Protein AF-A0A971MVM4-F1 (afdb_monomer)

Foldseek 3Di:
DDDDDDDDDPVVPPPPPPPPDDDPDPPVVPPDPDDPPDDPDDPDDDDDDDPPVVVVVVVVVCPPVPPPDPPPPPLPDFPWDKDFADDDDDPVQQLQLCVVAVDGRIWTQFPNATASHDDPSEGEHEDEDPPVQADPVPLAGDPPPPCLVVLLVNLVVVQVRSVLGAYEYEYQDPSRLSRSVVSCVVVVRDRYHYHYDHRD

Secondary structure (DSSP, 8-state):
-PPPP--S-SSSTTSSTTSS-----TTSTTS--------S-----------TTHHHHHHHT-TTTSS-------------EEEE------HHHHHHHHHHHS-SSEEEEETTEEESEEETTEEEEEE---GGGB-TTTSSB-TT-THHHHHHHHHHHHHHHTTT--EEEEES-HHHHHHHHHHHHHTT--SEEEEE----

Nearest PDB structures (foldseek):
  6p3n-assembly1_A-2  TM=7.345E-01  e=9.985E-01  Glaucium flavum
  6p3o-assembly1_A-2  TM=7.088E-01  e=1.219E+00  Glaucium flavum
  5kn4-assembly1_B  TM=4.617E-01  e=2.643E-01  Thalictrum flavum subsp. glaucum
  5f8e-assembly2_C  TM=6.266E-01  e=1.140E+00  Mycobacterium tuberculosis H37Rv
  5doo-assembly1_B  TM=6.948E-01  e=3.773E+00  Rickettsia typhi str. Wilmington

Sequence (200 aa):
MVACDIGPDLAFLVKEFSTVFLSKNPSDAKVRAYGFTISKVGLKLAGLLATSYGMRAIMKTGILQKAGVWLKGTHKNLSGRWIDVNESMSDASRAYQKQITGKEGQAFLQNGVKFDGMNNGTLIEAKGSYNNFINKNTGEFYDWFSGKDSLIDQARRQIVASNGAPINWYFSDQASMNAIKSLLQSQGIKGINFIYELLK

Radius of gyration: 25.36 Å; Cα contacts (8 Å, |Δi|>4): 221; chains: 1; bounding box: 62×69×45 Å

Mean predicted aligned error: 16.09 Å

Structure (mmCIF, N/CA/C/O backbone):
data_AF-A0A971MVM4-F1
#
_entry.id   AF-A0A971MVM4-F1
#
loop_
_atom_site.group_PDB
_atom_site.id
_atom_site.type_symbol
_atom_site.label_atom_id
_atom_site.label_alt_id
_atom_site.label_comp_id
_atom_site.label_asym_id
_atom_site.label_entity_id
_atom_site.label_seq_id
_atom_site.pdbx_PDB_ins_code
_atom_site.Cartn_x
_atom_site.Cartn_y
_atom_site.Cartn_z
_atom_site.occupancy
_atom_site.B_iso_or_equiv
_atom_site.auth_seq_id
_atom_site.auth_comp_id
_atom_site.auth_asym_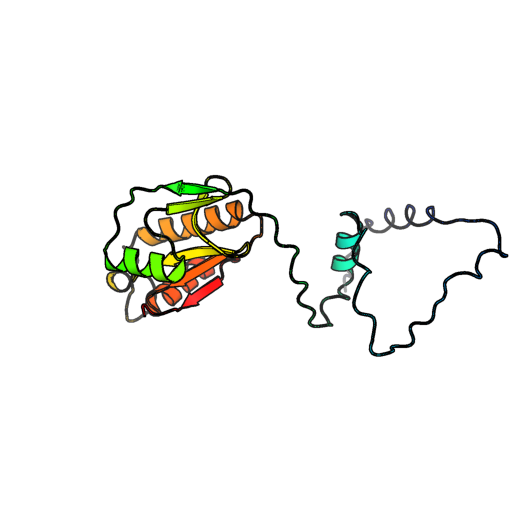id
_atom_site.auth_atom_id
_atom_site.pdbx_PDB_model_num
ATOM 1 N N . MET A 1 1 ? -2.635 -52.939 14.976 1.00 35.28 1 MET A N 1
ATOM 2 C CA . MET A 1 1 ? -1.841 -51.749 14.604 1.00 35.28 1 MET A CA 1
ATOM 3 C C . MET A 1 1 ? -1.748 -51.734 13.091 1.00 35.28 1 MET A C 1
ATOM 5 O O . MET A 1 1 ? -1.180 -52.653 12.523 1.00 35.28 1 MET A O 1
ATOM 9 N N . VAL A 1 2 ? -2.432 -50.782 12.461 1.00 29.50 2 VAL A N 1
ATOM 10 C CA . VAL A 1 2 ? -2.546 -50.646 11.004 1.00 29.50 2 VAL A CA 1
ATOM 11 C C . VAL A 1 2 ? -1.424 -49.721 10.543 1.00 29.50 2 VAL A C 1
ATOM 13 O O . VAL A 1 2 ? -1.368 -48.574 10.981 1.00 29.50 2 VAL A O 1
ATOM 16 N N . ALA A 1 3 ? -0.516 -50.230 9.712 1.00 30.39 3 ALA A N 1
ATOM 17 C CA . ALA A 1 3 ? 0.435 -49.416 8.963 1.00 30.39 3 ALA A CA 1
ATOM 18 C C . ALA A 1 3 ? -0.267 -48.937 7.684 1.00 30.39 3 ALA A C 1
ATOM 20 O O . ALA A 1 3 ? -0.815 -49.750 6.944 1.00 30.39 3 ALA A O 1
ATOM 21 N N . CYS A 1 4 ? -0.312 -47.622 7.473 1.00 27.92 4 CYS A N 1
ATOM 22 C CA . CYS A 1 4 ? -0.911 -47.017 6.290 1.00 27.92 4 CYS A CA 1
ATOM 23 C C . CYS A 1 4 ? 0.077 -47.086 5.118 1.00 27.92 4 CYS A C 1
ATOM 25 O O . CYS A 1 4 ? 1.207 -46.605 5.218 1.00 27.92 4 CYS A O 1
ATOM 27 N N . ASP A 1 5 ? -0.394 -47.705 4.043 1.00 30.64 5 ASP A N 1
ATOM 28 C CA . ASP A 1 5 ? 0.184 -47.803 2.708 1.00 30.64 5 ASP A CA 1
ATOM 29 C C . ASP A 1 5 ? 0.494 -46.416 2.113 1.00 30.64 5 ASP A C 1
ATOM 31 O O . ASP A 1 5 ? -0.361 -45.528 2.108 1.00 30.64 5 ASP A O 1
ATOM 35 N N . ILE A 1 6 ? 1.692 -46.236 1.551 1.00 36.34 6 ILE A N 1
ATOM 36 C CA . ILE A 1 6 ? 2.009 -45.109 0.664 1.00 36.34 6 ILE A CA 1
ATOM 37 C C . ILE A 1 6 ? 2.325 -45.715 -0.705 1.00 36.34 6 ILE A C 1
ATOM 39 O O . ILE A 1 6 ? 3.310 -46.434 -0.859 1.00 36.34 6 ILE A O 1
ATOM 43 N N . GLY A 1 7 ? 1.434 -45.465 -1.668 1.00 30.59 7 GLY A N 1
ATOM 44 C CA . GLY A 1 7 ? 1.399 -46.101 -2.987 1.00 30.59 7 GLY A CA 1
ATOM 45 C C . GLY A 1 7 ? 2.561 -45.773 -3.948 1.00 30.59 7 GLY A C 1
ATOM 46 O O . GLY A 1 7 ? 3.459 -44.986 -3.636 1.00 30.59 7 GLY A O 1
ATOM 47 N N . PRO A 1 8 ? 2.554 -46.389 -5.146 1.00 42.53 8 PRO A N 1
ATOM 48 C CA . PRO A 1 8 ? 3.700 -46.466 -6.043 1.00 42.53 8 PRO A CA 1
ATOM 49 C C . PRO A 1 8 ? 3.768 -45.259 -6.993 1.00 42.53 8 PRO A C 1
ATOM 51 O O . PRO A 1 8 ? 3.167 -45.278 -8.059 1.00 42.53 8 PRO A O 1
ATOM 54 N N . ASP A 1 9 ? 4.537 -44.224 -6.644 1.00 42.06 9 ASP A N 1
ATOM 55 C CA . ASP A 1 9 ? 4.848 -43.115 -7.578 1.00 42.06 9 ASP A CA 1
ATOM 56 C C . ASP A 1 9 ? 6.311 -42.620 -7.491 1.00 42.06 9 ASP A C 1
ATOM 58 O O . ASP A 1 9 ? 6.655 -41.482 -7.797 1.00 42.06 9 ASP A O 1
ATOM 62 N N . LEU A 1 10 ? 7.225 -43.491 -7.049 1.00 36.47 10 LEU A N 1
ATOM 63 C CA . LEU A 1 10 ? 8.668 -43.194 -6.976 1.00 36.47 10 LEU A CA 1
ATOM 64 C C . LEU A 1 10 ? 9.529 -44.079 -7.888 1.00 36.47 10 LEU A C 1
ATOM 66 O O . LEU A 1 10 ? 10.720 -43.818 -8.051 1.00 36.47 10 LEU A O 1
ATOM 70 N N . ALA A 1 11 ? 8.940 -45.084 -8.541 1.00 36.34 11 ALA A N 1
ATOM 71 C CA . ALA A 1 11 ? 9.674 -46.017 -9.397 1.00 36.34 11 ALA A CA 1
ATOM 72 C C . ALA A 1 11 ? 9.890 -45.516 -10.841 1.00 36.34 11 ALA A C 1
ATOM 74 O O . ALA A 1 11 ? 10.738 -46.057 -11.548 1.00 36.34 11 ALA A O 1
ATOM 75 N N . PHE A 1 12 ? 9.185 -44.468 -11.287 1.00 35.00 12 PHE A N 1
ATOM 76 C CA . PHE A 1 12 ? 9.331 -43.949 -12.656 1.00 35.00 12 PHE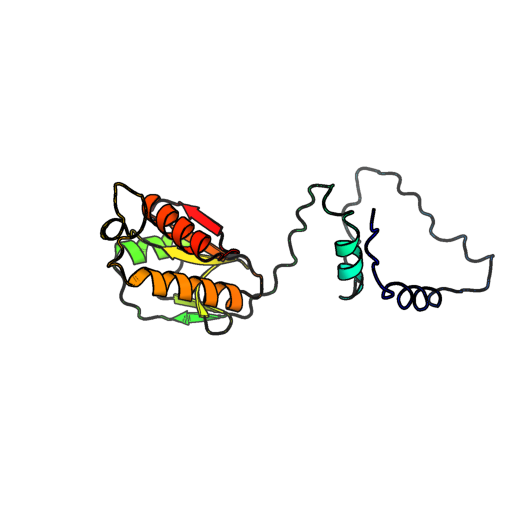 A CA 1
ATOM 77 C C . PHE A 1 12 ? 10.511 -42.968 -12.817 1.00 35.00 12 PHE A C 1
ATOM 79 O O . PHE A 1 12 ? 11.077 -42.843 -13.897 1.00 35.00 12 PHE A O 1
ATOM 86 N N . LEU A 1 13 ? 10.962 -42.323 -11.735 1.00 35.59 13 LEU A N 1
ATOM 87 C CA . LEU A 1 13 ? 11.970 -41.251 -11.790 1.00 35.59 13 LEU A CA 1
ATOM 88 C C . LEU A 1 13 ? 13.435 -41.712 -11.719 1.00 35.59 13 LEU A C 1
ATOM 90 O O . LEU A 1 13 ? 14.338 -40.892 -11.868 1.00 35.59 13 LEU A O 1
ATOM 94 N N . VAL A 1 14 ? 13.698 -43.005 -11.522 1.00 32.78 14 VAL A N 1
ATOM 95 C CA . VAL A 1 14 ? 15.074 -43.527 -11.402 1.00 32.78 14 VAL A CA 1
ATOM 96 C C . VAL A 1 14 ? 15.627 -44.035 -12.742 1.00 32.78 14 VAL A C 1
ATOM 98 O O . VAL A 1 14 ? 16.837 -44.174 -12.888 1.00 32.78 14 VAL A O 1
ATOM 101 N N . LYS A 1 15 ? 14.786 -44.250 -13.764 1.00 34.06 15 LYS A N 1
ATOM 102 C CA . LYS A 1 15 ? 15.225 -44.881 -15.022 1.00 34.06 15 LYS A CA 1
ATOM 103 C C . LYS A 1 15 ? 15.726 -43.916 -16.109 1.00 34.06 15 LYS A C 1
ATOM 105 O O . LYS A 1 15 ? 16.377 -44.377 -17.039 1.00 34.06 15 LYS A O 1
ATOM 110 N N . GLU A 1 16 ? 15.498 -42.604 -15.993 1.00 35.22 16 GLU A N 1
ATOM 111 C CA . GLU A 1 16 ? 15.964 -41.626 -17.002 1.00 35.22 16 GLU A CA 1
ATOM 112 C C . GLU A 1 16 ? 17.291 -40.922 -16.672 1.00 35.22 16 GLU A C 1
ATOM 114 O O . GLU A 1 16 ? 17.911 -40.344 -17.562 1.00 35.22 16 GLU A O 1
ATOM 119 N N . PHE A 1 17 ? 17.798 -41.002 -15.439 1.00 30.28 17 PHE A N 1
ATOM 120 C CA . PHE A 1 17 ? 19.036 -40.296 -15.067 1.00 30.28 17 PHE A CA 1
ATOM 121 C C . PHE A 1 17 ? 20.331 -41.080 -15.326 1.00 30.28 17 PHE A C 1
ATOM 123 O O . PHE A 1 17 ? 21.418 -40.558 -15.088 1.00 30.28 17 PHE A O 1
ATOM 130 N N . SER A 1 18 ? 20.251 -42.305 -15.851 1.00 30.66 18 SER A N 1
ATOM 131 C CA . SER A 1 18 ? 21.433 -43.143 -16.111 1.00 30.66 18 SER A CA 1
ATOM 132 C C . SER A 1 18 ? 22.001 -43.028 -17.532 1.00 30.66 18 SER A C 1
ATOM 134 O O . SER A 1 18 ? 22.996 -43.684 -17.828 1.00 30.66 18 SER A O 1
ATOM 136 N N . THR A 1 19 ? 21.426 -42.203 -18.413 1.00 31.67 19 THR A N 1
ATOM 137 C CA . THR A 1 19 ? 21.797 -42.199 -19.847 1.00 31.67 19 THR A CA 1
ATOM 138 C C . THR A 1 19 ? 22.547 -40.947 -20.305 1.00 31.67 19 THR A C 1
ATOM 140 O O . THR A 1 19 ? 22.744 -40.749 -21.501 1.00 31.67 19 THR A O 1
ATOM 143 N N . VAL A 1 20 ? 23.021 -40.099 -19.392 1.00 35.06 20 VAL A N 1
ATOM 144 C CA . VAL A 1 20 ? 23.848 -38.941 -19.761 1.00 35.06 20 VAL A CA 1
ATOM 145 C C . VAL A 1 20 ? 25.199 -39.068 -19.060 1.00 35.06 20 VAL A C 1
ATOM 147 O O . VAL A 1 20 ? 25.281 -38.942 -17.845 1.00 35.06 20 VAL A O 1
ATOM 150 N N . PHE A 1 21 ? 26.236 -39.324 -19.865 1.00 33.12 21 PHE A N 1
ATOM 151 C CA . PHE A 1 21 ? 27.644 -39.608 -19.530 1.00 33.12 21 PHE A CA 1
ATOM 152 C C . PHE A 1 21 ? 28.039 -41.077 -19.308 1.00 33.12 21 PHE A C 1
ATOM 154 O O . PHE A 1 21 ? 28.600 -41.450 -18.284 1.00 33.12 21 PHE A O 1
ATOM 161 N N . LEU A 1 22 ? 27.898 -41.889 -20.360 1.00 32.47 22 LEU A N 1
ATOM 162 C CA . LEU A 1 22 ? 28.834 -42.988 -20.615 1.00 32.47 22 LEU A CA 1
ATOM 163 C C . LEU A 1 22 ? 29.799 -42.573 -21.735 1.00 32.47 22 LEU A C 1
ATOM 165 O O . LEU A 1 22 ? 29.523 -42.782 -22.912 1.00 32.47 22 LEU A O 1
ATOM 169 N N . SER A 1 23 ? 30.941 -41.990 -21.363 1.00 34.12 23 SER A N 1
ATOM 170 C CA . SER A 1 23 ? 32.133 -42.005 -22.218 1.00 34.12 23 SER A CA 1
ATOM 171 C C . SER A 1 23 ? 32.895 -43.301 -21.933 1.00 34.12 23 SER A C 1
ATOM 173 O O . SER A 1 23 ? 33.363 -43.523 -20.816 1.00 34.12 23 SER A O 1
ATOM 175 N N . LYS A 1 24 ? 32.971 -44.190 -22.927 1.00 43.19 24 LYS A N 1
ATOM 176 C CA . LYS A 1 24 ? 33.735 -45.443 -22.878 1.00 43.19 24 LYS A CA 1
ATOM 177 C C . LYS A 1 24 ? 35.189 -45.161 -23.267 1.00 43.19 24 LYS A C 1
ATOM 179 O O . LYS A 1 24 ? 35.516 -45.335 -24.430 1.00 43.19 24 LYS A O 1
ATOM 184 N N . ASN A 1 25 ? 36.037 -44.718 -22.335 1.00 33.22 25 ASN A N 1
ATOM 185 C CA . ASN A 1 25 ? 37.497 -44.908 -22.406 1.00 33.22 25 ASN A CA 1
ATOM 186 C C . ASN A 1 25 ? 38.178 -44.531 -21.068 1.00 33.22 25 ASN A C 1
ATOM 188 O O . ASN A 1 25 ? 38.114 -43.374 -20.653 1.00 33.22 25 ASN A O 1
ATOM 192 N N . PRO A 1 26 ? 38.845 -45.476 -20.373 1.00 40.12 26 PRO A N 1
ATOM 193 C CA . PRO A 1 26 ? 39.423 -45.252 -19.041 1.00 40.12 26 PRO A CA 1
ATOM 194 C C . PRO A 1 26 ? 40.771 -44.497 -19.010 1.00 40.12 26 PRO A C 1
ATOM 196 O O . PRO A 1 26 ? 41.353 -44.358 -17.936 1.00 40.12 26 PRO A O 1
ATOM 199 N N . SER A 1 27 ? 41.270 -43.970 -20.134 1.00 36.25 27 SER A N 1
ATOM 200 C CA . SER A 1 27 ? 42.501 -43.156 -20.186 1.00 36.25 27 SER A CA 1
ATOM 201 C C . SER A 1 27 ? 42.272 -41.636 -20.178 1.00 36.25 27 SER A C 1
ATOM 203 O O . SER A 1 27 ? 43.222 -40.897 -19.930 1.00 36.25 27 SER A O 1
ATOM 205 N N . ASP A 1 28 ? 41.030 -41.163 -20.342 1.00 36.00 28 ASP A N 1
ATOM 206 C CA . ASP A 1 28 ? 40.707 -39.722 -20.398 1.00 36.00 28 ASP A CA 1
ATOM 207 C C . ASP A 1 28 ? 40.169 -39.158 -19.067 1.00 36.00 28 ASP A C 1
ATOM 209 O O . ASP A 1 28 ? 39.980 -37.953 -18.910 1.00 36.00 28 ASP A O 1
ATOM 213 N N . ALA A 1 29 ? 39.993 -40.007 -18.049 1.00 35.88 29 ALA A N 1
ATOM 214 C CA . ALA A 1 29 ? 39.511 -39.622 -16.716 1.00 35.88 29 ALA A CA 1
ATOM 215 C C . ALA A 1 29 ? 40.561 -38.893 -15.844 1.00 35.88 29 ALA A C 1
ATOM 217 O O . ALA A 1 29 ? 40.358 -38.716 -14.643 1.00 35.88 29 ALA A O 1
ATOM 218 N N . LYS A 1 30 ? 41.695 -38.466 -16.421 1.00 31.31 30 LYS A N 1
ATOM 219 C CA . LYS A 1 30 ? 42.798 -37.803 -15.699 1.00 31.31 30 LYS A CA 1
ATOM 220 C C . LYS A 1 30 ? 42.846 -36.281 -15.824 1.00 31.31 30 LYS A C 1
ATOM 222 O O . LYS A 1 30 ? 43.794 -35.667 -15.344 1.00 31.31 30 LYS A O 1
ATOM 227 N N . VAL A 1 31 ? 41.818 -35.641 -16.374 1.00 35.94 31 VAL A N 1
ATOM 228 C CA . VAL A 1 31 ? 41.744 -34.175 -16.411 1.00 35.94 31 VAL A CA 1
ATOM 229 C C . VAL A 1 31 ? 40.500 -33.702 -15.659 1.00 35.94 31 VAL A C 1
ATOM 231 O O . VAL A 1 31 ? 39.382 -33.9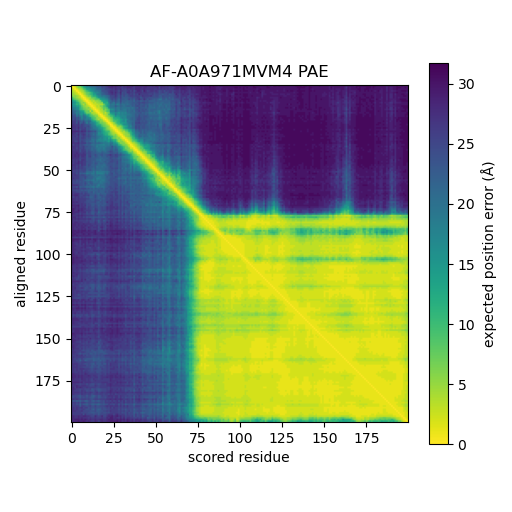23 -16.105 1.00 35.94 31 VAL A O 1
ATOM 234 N N . ARG A 1 32 ? 40.738 -32.991 -14.543 1.00 30.44 32 ARG A N 1
ATOM 235 C CA . ARG A 1 32 ? 39.790 -32.205 -13.712 1.00 30.44 32 ARG A CA 1
ATOM 236 C C . ARG A 1 32 ? 39.143 -32.874 -12.497 1.00 30.44 32 ARG A C 1
ATOM 238 O O . ARG A 1 32 ? 37.985 -32.620 -12.186 1.00 30.44 32 ARG A O 1
ATOM 245 N N . ALA A 1 33 ? 39.963 -33.532 -11.688 1.00 32.81 33 ALA A N 1
ATOM 246 C CA . ALA A 1 33 ? 39.826 -33.429 -10.235 1.00 32.81 33 ALA A CA 1
ATOM 247 C C . ALA A 1 33 ? 40.861 -32.414 -9.700 1.00 32.81 33 ALA A C 1
ATOM 249 O O . ALA A 1 33 ? 41.886 -32.794 -9.150 1.00 32.81 33 ALA A O 1
ATOM 250 N N . TYR A 1 34 ? 40.626 -31.112 -9.903 1.00 27.66 34 TYR A N 1
ATOM 251 C CA . TYR A 1 34 ? 41.204 -30.086 -9.021 1.00 27.66 34 TYR A CA 1
ATOM 252 C C . TYR A 1 34 ? 40.188 -29.957 -7.872 1.00 27.66 34 TYR A C 1
ATOM 254 O O . TYR A 1 34 ? 39.051 -29.571 -8.107 1.00 27.66 34 TYR A O 1
ATOM 262 N N . GLY A 1 35 ? 40.454 -30.406 -6.647 1.00 26.27 35 GLY A N 1
ATOM 263 C CA . GLY A 1 35 ? 41.604 -29.979 -5.858 1.00 26.27 35 GLY A CA 1
ATOM 264 C C . GLY A 1 35 ? 41.379 -28.536 -5.406 1.00 26.27 35 GLY A C 1
ATOM 265 O O . GLY A 1 35 ? 42.139 -27.653 -5.787 1.00 26.27 35 GLY A O 1
ATOM 266 N N . PHE A 1 36 ? 40.284 -28.265 -4.686 1.00 28.61 36 PHE A N 1
ATOM 267 C CA . PHE A 1 36 ? 39.992 -26.930 -4.162 1.00 28.61 36 PHE A CA 1
ATOM 268 C C . PHE A 1 36 ? 40.802 -26.705 -2.879 1.00 28.61 36 PHE A C 1
ATOM 270 O O . PHE A 1 36 ? 40.307 -26.851 -1.764 1.00 28.61 36 PHE A O 1
ATOM 277 N N . THR A 1 37 ? 42.079 -26.370 -3.045 1.00 28.22 37 THR A N 1
ATOM 278 C CA . THR A 1 37 ? 42.848 -25.692 -2.001 1.00 28.22 37 THR A CA 1
ATOM 279 C C . THR A 1 37 ? 42.301 -24.271 -1.906 1.00 28.22 37 THR A C 1
ATOM 281 O O . THR A 1 37 ? 42.389 -23.509 -2.867 1.00 28.22 37 THR A O 1
ATOM 284 N N . ILE A 1 38 ? 41.700 -23.912 -0.770 1.00 32.88 38 ILE A N 1
ATOM 285 C CA . ILE A 1 38 ? 41.161 -22.568 -0.537 1.00 32.88 38 ILE A CA 1
ATOM 286 C C . ILE A 1 38 ? 42.342 -21.613 -0.317 1.00 32.88 38 ILE A C 1
ATOM 288 O O . ILE A 1 38 ? 42.770 -21.385 0.812 1.00 32.88 38 ILE A O 1
ATOM 292 N N . SER A 1 39 ? 42.902 -21.059 -1.391 1.00 26.06 39 SER A N 1
ATOM 293 C CA . SER A 1 39 ? 43.728 -19.857 -1.297 1.00 26.06 39 SER A CA 1
ATOM 294 C C . SER A 1 39 ? 42.820 -18.628 -1.411 1.00 26.06 39 SER A C 1
ATOM 296 O O . SER A 1 39 ? 41.868 -18.588 -2.187 1.00 26.06 39 SER A O 1
ATOM 298 N N . LYS A 1 40 ? 43.081 -17.622 -0.573 1.00 32.94 40 LYS A N 1
ATOM 299 C CA . LYS A 1 40 ? 42.251 -16.426 -0.324 1.00 32.94 40 LYS A CA 1
ATOM 300 C C . LYS A 1 40 ? 42.060 -15.464 -1.518 1.00 32.94 40 LYS A C 1
ATOM 302 O O . LYS A 1 40 ? 41.656 -14.326 -1.310 1.00 32.94 40 LYS A O 1
ATOM 307 N N . VAL A 1 41 ? 42.308 -15.871 -2.762 1.00 34.31 41 VAL A N 1
ATOM 308 C CA . VAL A 1 41 ? 42.215 -14.991 -3.938 1.00 34.31 41 VAL A CA 1
ATOM 309 C C . VAL A 1 41 ? 41.620 -15.767 -5.113 1.00 34.31 41 VAL A C 1
ATOM 311 O O . VAL A 1 41 ? 42.320 -16.513 -5.785 1.00 34.31 41 VAL A O 1
ATOM 314 N N . GLY A 1 42 ? 40.316 -15.613 -5.360 1.00 27.12 42 GLY A N 1
ATOM 315 C CA . GLY A 1 42 ? 39.669 -16.282 -6.498 1.00 27.12 42 GLY A CA 1
ATOM 316 C C . GLY A 1 42 ? 38.143 -16.232 -6.533 1.00 27.12 42 GLY A C 1
ATOM 317 O O . GLY A 1 42 ? 37.511 -17.168 -7.007 1.00 27.12 42 GLY A O 1
ATOM 318 N N . LEU A 1 43 ? 37.516 -15.171 -6.018 1.00 32.56 43 LEU A N 1
ATOM 319 C CA . LEU A 1 43 ? 36.070 -14.978 -6.127 1.00 32.56 43 LEU A CA 1
ATOM 320 C C . LEU A 1 43 ? 35.752 -14.254 -7.441 1.00 32.56 43 LEU A C 1
ATOM 322 O O . LEU A 1 43 ? 35.600 -13.037 -7.432 1.00 32.56 43 LEU A O 1
ATOM 326 N N . LYS A 1 44 ? 35.711 -14.969 -8.571 1.00 34.56 44 LYS A N 1
ATOM 327 C CA . LYS A 1 44 ? 35.072 -14.521 -9.826 1.00 34.56 44 LYS A CA 1
ATOM 328 C C . LYS A 1 44 ? 35.098 -15.664 -10.855 1.00 34.56 44 LYS A C 1
ATOM 330 O O . LYS A 1 44 ? 36.140 -16.262 -11.069 1.00 34.56 44 LYS A O 1
ATOM 335 N N . LEU A 1 45 ? 33.953 -15.899 -11.502 1.00 29.83 45 LEU A N 1
ATOM 336 C CA . LEU A 1 45 ? 33.665 -16.897 -12.553 1.00 29.83 45 LEU A CA 1
ATOM 337 C C . LEU A 1 45 ? 33.343 -18.341 -12.114 1.00 29.83 45 LEU A C 1
ATOM 339 O O . LEU A 1 45 ? 34.080 -19.279 -12.387 1.00 29.83 45 LEU A O 1
ATOM 343 N N . ALA A 1 46 ? 32.139 -18.535 -11.576 1.00 28.34 46 ALA A N 1
ATOM 344 C CA . ALA A 1 46 ? 31.375 -19.775 -11.769 1.00 28.34 46 ALA A CA 1
ATOM 345 C C . ALA A 1 46 ? 29.876 -19.440 -11.773 1.00 28.34 46 ALA A C 1
ATOM 347 O O . ALA A 1 46 ? 29.103 -19.880 -10.930 1.00 28.34 46 ALA A O 1
ATOM 348 N N . GLY A 1 47 ? 29.483 -18.547 -12.677 1.00 34.69 47 GLY A N 1
ATOM 349 C CA . GLY A 1 47 ? 28.105 -18.097 -12.818 1.00 34.69 47 GLY A CA 1
ATOM 350 C C . GLY A 1 47 ? 27.707 -18.097 -14.278 1.00 34.69 47 GLY A C 1
ATOM 351 O O . GLY A 1 47 ? 27.572 -17.028 -14.852 1.00 34.69 47 GLY A O 1
ATOM 352 N N . LEU A 1 48 ? 27.566 -19.274 -14.886 1.00 33.97 48 LEU A N 1
ATOM 353 C CA . LEU A 1 48 ? 26.757 -19.437 -16.090 1.00 33.97 48 LEU A CA 1
ATOM 354 C C . LEU A 1 48 ? 26.462 -20.923 -16.328 1.00 33.97 48 LEU A C 1
ATOM 356 O O . LEU A 1 48 ? 27.368 -21.745 -16.256 1.00 33.97 48 LEU A O 1
ATOM 360 N N . LEU A 1 49 ? 25.202 -21.204 -16.672 1.00 32.38 49 LEU A N 1
ATOM 361 C CA . LEU A 1 49 ? 24.627 -22.491 -17.092 1.00 32.38 49 LEU A CA 1
ATOM 362 C C . LEU A 1 49 ? 24.129 -23.417 -15.971 1.00 32.38 49 LEU A C 1
ATOM 364 O O . LEU A 1 49 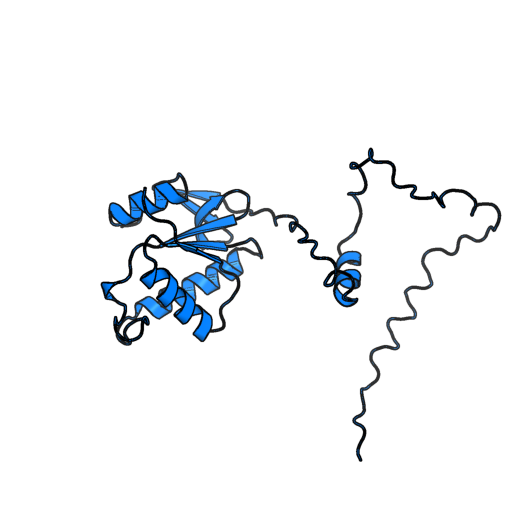? 24.591 -24.538 -15.797 1.00 32.38 49 LEU A O 1
ATOM 368 N N . ALA A 1 50 ? 23.069 -22.983 -15.290 1.00 35.62 50 ALA A N 1
ATOM 369 C CA . ALA A 1 50 ? 22.062 -23.909 -14.780 1.00 35.62 50 ALA A CA 1
ATOM 370 C C . ALA A 1 50 ? 20.731 -23.582 -15.470 1.00 35.62 50 ALA A C 1
ATOM 372 O O . ALA A 1 50 ? 20.059 -22.607 -15.138 1.00 35.62 50 ALA A O 1
ATOM 373 N N . THR A 1 51 ? 20.387 -24.371 -16.486 1.00 31.20 51 THR A N 1
ATOM 374 C CA . THR A 1 51 ? 19.067 -24.383 -17.124 1.00 31.20 51 THR A CA 1
ATOM 375 C C . THR A 1 51 ? 17.985 -24.674 -16.080 1.00 31.20 51 THR A C 1
ATOM 377 O O . THR A 1 51 ? 18.208 -25.387 -15.099 1.00 31.20 51 THR A O 1
ATOM 380 N N . SER A 1 52 ? 16.800 -24.104 -16.297 1.00 38.28 52 SER A N 1
ATOM 381 C CA . SER A 1 52 ? 15.653 -24.009 -15.376 1.00 38.28 52 SER A CA 1
ATOM 382 C C . SER A 1 52 ? 15.204 -25.308 -14.681 1.00 38.28 52 SER A C 1
ATOM 384 O O . SER A 1 52 ? 14.506 -25.241 -13.669 1.00 38.28 52 SER A O 1
ATOM 386 N N . TYR A 1 53 ? 15.627 -26.482 -15.154 1.00 30.66 53 TYR A N 1
ATOM 387 C CA . TYR A 1 53 ? 15.324 -27.777 -14.541 1.00 30.66 53 TYR A CA 1
ATOM 388 C C . TYR A 1 53 ? 16.230 -28.147 -13.353 1.00 30.66 53 TYR A C 1
ATOM 390 O O . TYR A 1 53 ? 15.748 -28.732 -12.381 1.00 30.66 53 TYR A O 1
ATOM 398 N N . GLY A 1 54 ? 17.511 -27.757 -13.359 1.00 35.06 54 GLY A N 1
ATOM 399 C CA . GLY A 1 54 ? 18.461 -28.136 -12.300 1.00 35.06 54 GLY A CA 1
ATOM 400 C C . GLY A 1 54 ? 18.166 -27.484 -10.944 1.00 35.06 54 GLY A C 1
ATOM 401 O O . GLY A 1 54 ? 18.420 -28.062 -9.889 1.00 35.06 54 GLY A O 1
ATOM 402 N N . MET A 1 55 ? 17.548 -26.303 -10.953 1.00 37.50 55 MET A N 1
ATOM 403 C CA . MET A 1 55 ? 17.234 -25.551 -9.734 1.00 37.50 55 MET A CA 1
ATOM 404 C C . MET A 1 55 ? 16.086 -26.184 -8.925 1.00 37.50 55 MET A C 1
ATOM 406 O O . MET A 1 55 ? 16.080 -26.108 -7.697 1.00 37.50 55 MET A O 1
ATOM 410 N N . ARG A 1 56 ? 15.143 -26.874 -9.588 1.00 38.88 56 ARG A N 1
ATOM 411 C CA . ARG A 1 56 ? 14.010 -27.550 -8.924 1.00 38.88 56 ARG A CA 1
ATOM 412 C C . ARG A 1 56 ? 14.441 -28.798 -8.147 1.00 38.88 56 ARG A C 1
ATOM 414 O O . ARG A 1 56 ? 13.867 -29.075 -7.097 1.00 38.88 56 ARG A O 1
ATOM 421 N N . ALA A 1 57 ? 15.461 -29.514 -8.627 1.00 33.88 57 ALA A N 1
ATOM 422 C CA . ALA A 1 57 ? 16.011 -30.689 -7.947 1.00 33.88 57 ALA A CA 1
ATOM 423 C C . ALA A 1 57 ? 16.788 -30.308 -6.673 1.00 33.88 57 ALA A C 1
ATOM 425 O O . ALA A 1 57 ? 16.646 -30.968 -5.647 1.00 33.88 57 ALA A O 1
ATOM 426 N N . ILE A 1 58 ? 17.527 -29.192 -6.702 1.00 43.66 58 ILE A N 1
ATOM 427 C CA . ILE A 1 58 ? 18.310 -28.708 -5.551 1.00 43.66 58 ILE A CA 1
ATOM 428 C C . ILE A 1 58 ? 17.400 -28.173 -4.427 1.00 43.66 58 ILE A C 1
ATOM 430 O O . ILE A 1 58 ? 17.715 -28.331 -3.251 1.00 43.66 58 ILE A O 1
ATOM 434 N N . MET A 1 59 ? 16.232 -27.600 -4.749 1.00 40.09 59 MET A N 1
ATOM 435 C CA . MET A 1 59 ? 15.283 -27.146 -3.717 1.00 40.09 59 MET A CA 1
ATOM 436 C C . MET A 1 59 ? 14.540 -28.291 -3.010 1.00 40.09 59 MET A C 1
ATOM 438 O O . MET A 1 59 ? 14.103 -28.116 -1.875 1.00 40.09 59 MET A O 1
ATOM 442 N N . LYS A 1 60 ? 14.414 -29.469 -3.638 1.00 38.38 60 LYS A N 1
ATOM 443 C CA . LYS A 1 60 ? 13.712 -30.628 -3.058 1.00 38.38 60 LYS A CA 1
ATOM 444 C C . LYS A 1 60 ? 14.544 -31.395 -2.019 1.00 38.38 60 LYS A C 1
ATOM 446 O O . LYS A 1 60 ? 13.969 -32.129 -1.226 1.00 38.38 60 LYS A O 1
ATOM 451 N N . THR A 1 61 ? 15.869 -31.231 -2.001 1.00 37.19 61 THR A N 1
ATOM 452 C CA . THR A 1 61 ? 16.775 -32.005 -1.130 1.00 37.19 61 THR A CA 1
ATOM 453 C C . THR A 1 61 ? 17.067 -31.345 0.221 1.00 37.19 61 THR A C 1
ATOM 455 O O . THR A 1 61 ? 17.784 -31.924 1.029 1.00 37.19 61 THR A O 1
ATOM 458 N N . GLY A 1 62 ? 16.536 -30.149 0.510 1.00 42.69 62 GLY A N 1
ATOM 459 C CA . GLY A 1 62 ? 16.696 -29.490 1.819 1.00 42.69 62 GLY A CA 1
ATOM 460 C C . GLY A 1 62 ? 18.131 -29.054 2.169 1.00 42.69 62 GLY A C 1
ATOM 461 O O . GLY A 1 62 ? 18.355 -28.453 3.218 1.00 42.69 62 GLY A O 1
ATOM 462 N N . ILE A 1 63 ? 19.106 -29.289 1.283 1.00 43.28 63 ILE A N 1
ATOM 463 C CA . ILE A 1 63 ? 20.535 -29.013 1.514 1.00 43.28 63 ILE A CA 1
ATOM 464 C C . ILE A 1 63 ? 20.821 -27.500 1.608 1.00 43.28 63 ILE A C 1
ATOM 466 O O . ILE A 1 63 ? 21.776 -27.093 2.263 1.00 43.28 63 ILE A O 1
ATOM 470 N N . LEU A 1 64 ? 19.958 -26.644 1.048 1.00 39.72 64 LEU A N 1
ATOM 471 C CA . LEU A 1 64 ? 20.118 -25.184 1.102 1.00 39.72 64 LEU A CA 1
ATOM 472 C C . LEU A 1 64 ? 19.483 -24.504 2.329 1.00 39.72 64 LEU A C 1
ATOM 474 O O . LEU A 1 64 ? 19.716 -23.320 2.532 1.00 39.72 64 LEU A O 1
ATOM 478 N N . GLN A 1 65 ? 18.709 -25.207 3.164 1.00 38.00 65 GLN A N 1
ATOM 479 C CA . GLN A 1 65 ? 18.083 -24.586 4.346 1.00 38.00 65 GLN A CA 1
ATOM 480 C C . GLN A 1 65 ? 19.033 -24.453 5.546 1.00 38.00 65 GLN A C 1
ATOM 482 O O . GLN A 1 65 ? 18.821 -23.595 6.398 1.00 38.00 65 GLN A O 1
ATOM 48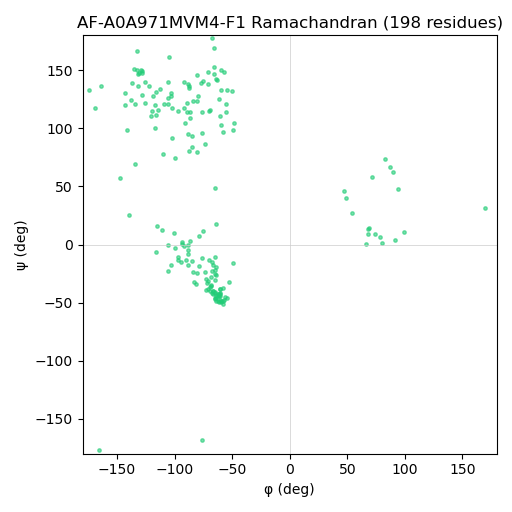7 N N . LYS A 1 66 ? 20.081 -25.287 5.632 1.00 37.06 66 LYS A N 1
ATOM 488 C CA . LYS A 1 66 ? 20.980 -25.343 6.802 1.00 37.06 66 LYS A CA 1
ATOM 489 C C . LYS A 1 66 ? 22.167 -24.380 6.756 1.00 37.06 66 LYS A C 1
ATOM 491 O O . LYS A 1 66 ? 22.752 -24.102 7.797 1.00 37.06 66 LYS A O 1
ATOM 496 N N . ALA A 1 67 ? 22.514 -23.855 5.588 1.00 34.00 67 ALA A N 1
ATOM 497 C CA . ALA A 1 67 ? 23.457 -22.753 5.467 1.00 34.00 67 ALA A CA 1
ATOM 498 C C . ALA A 1 67 ? 22.621 -21.501 5.212 1.00 34.00 67 ALA A C 1
ATOM 500 O O . ALA A 1 67 ? 21.919 -21.468 4.209 1.00 34.00 67 ALA A O 1
ATOM 501 N N . GLY A 1 68 ? 22.653 -20.506 6.102 1.00 35.91 68 GLY A N 1
ATOM 502 C CA . GLY A 1 68 ? 21.918 -19.233 5.998 1.00 35.91 68 GLY A CA 1
ATOM 503 C C . GLY A 1 68 ? 22.352 -18.348 4.821 1.00 35.91 68 GLY A C 1
ATOM 504 O O . GLY A 1 68 ? 22.632 -17.166 4.985 1.00 35.91 68 GLY A O 1
ATOM 505 N N . VAL A 1 69 ? 22.439 -18.925 3.627 1.00 36.69 69 VAL A N 1
ATOM 506 C CA . VAL A 1 69 ? 22.700 -18.269 2.360 1.00 36.69 69 VAL A CA 1
ATOM 507 C C . VAL A 1 69 ? 21.351 -17.782 1.854 1.00 36.69 69 VAL A C 1
ATOM 509 O O . VAL A 1 69 ? 20.608 -18.500 1.187 1.00 36.69 69 VAL A O 1
ATOM 512 N N . TRP A 1 70 ? 21.028 -16.533 2.183 1.00 34.53 70 TRP A N 1
ATOM 513 C CA . TRP A 1 70 ? 20.076 -15.757 1.400 1.00 34.53 70 TRP A CA 1
ATOM 514 C C . TRP A 1 70 ? 20.623 -15.702 -0.030 1.00 34.53 70 TRP A C 1
ATOM 516 O O . TRP A 1 70 ? 21.502 -14.897 -0.344 1.00 34.53 70 TRP A O 1
ATOM 526 N N . LEU A 1 71 ? 20.147 -16.591 -0.903 1.00 37.91 71 LEU A N 1
ATOM 527 C CA . LEU A 1 71 ? 20.297 -16.397 -2.336 1.00 37.91 71 LEU A CA 1
ATOM 528 C C . LEU A 1 71 ? 19.587 -15.074 -2.621 1.00 37.91 71 LEU A C 1
ATOM 530 O O . LEU A 1 71 ? 18.358 -15.024 -2.589 1.00 37.91 71 LEU A O 1
ATOM 534 N N . LYS A 1 72 ? 20.354 -13.990 -2.816 1.00 38.72 72 LYS A N 1
ATOM 535 C CA . LYS A 1 72 ? 19.870 -12.762 -3.456 1.00 38.72 72 LYS A CA 1
ATOM 536 C C . LYS A 1 72 ? 19.195 -13.236 -4.731 1.00 38.72 72 LYS A C 1
ATOM 538 O O . LYS A 1 72 ? 19.885 -13.604 -5.682 1.00 38.72 72 LYS A O 1
ATOM 543 N N . GLY A 1 73 ? 17.868 -13.355 -4.680 1.00 39.72 73 GLY A N 1
ATOM 544 C CA . GLY A 1 73 ? 17.081 -13.823 -5.801 1.00 39.72 73 GLY A CA 1
ATOM 545 C C . GLY A 1 73 ? 17.513 -13.006 -7.000 1.00 39.72 73 GLY A C 1
ATOM 546 O O . GLY A 1 73 ? 17.674 -11.790 -6.891 1.00 39.72 73 GLY A O 1
ATOM 547 N N . THR A 1 74 ? 17.779 -13.673 -8.115 1.00 42.16 74 THR A N 1
ATOM 548 C CA . THR A 1 74 ? 17.823 -13.007 -9.408 1.00 42.16 74 THR A CA 1
ATOM 549 C C . THR A 1 74 ? 16.559 -12.161 -9.480 1.00 42.16 74 THR A C 1
ATOM 551 O O . THR A 1 74 ? 15.458 -12.706 -9.556 1.00 42.16 74 THR A O 1
ATOM 554 N N . HIS A 1 75 ? 16.697 -10.842 -9.299 1.00 50.06 75 HIS A N 1
ATOM 555 C CA . HIS A 1 75 ? 15.555 -9.941 -9.281 1.00 50.06 75 HIS A CA 1
ATOM 556 C C . HIS A 1 75 ? 14.828 -10.192 -10.595 1.00 50.06 75 HIS A C 1
ATOM 558 O O . HIS A 1 75 ? 15.407 -9.998 -11.665 1.00 50.06 75 HIS A O 1
ATOM 564 N N . LYS A 1 76 ? 13.604 -10.728 -10.535 1.00 60.62 76 LYS A N 1
ATOM 565 C CA . LYS A 1 76 ? 12.791 -10.842 -11.741 1.00 60.62 76 LYS A CA 1
ATOM 566 C C . LYS A 1 76 ? 12.698 -9.433 -12.308 1.00 60.62 76 LYS A C 1
ATOM 568 O O . LYS A 1 76 ? 12.273 -8.522 -11.601 1.00 60.62 76 LYS A O 1
ATOM 573 N N . ASN A 1 77 ? 13.156 -9.260 -13.545 1.00 69.81 77 ASN A N 1
ATOM 574 C CA . ASN A 1 77 ? 13.145 -7.961 -14.198 1.00 69.81 77 ASN A CA 1
ATOM 575 C C . ASN A 1 77 ? 11.691 -7.487 -14.280 1.00 69.81 77 ASN A C 1
ATOM 577 O O . ASN A 1 77 ? 10.876 -8.082 -14.988 1.00 69.81 77 ASN A O 1
ATOM 581 N N . LEU A 1 78 ? 11.366 -6.454 -13.504 1.00 87.50 78 LEU A N 1
ATOM 582 C CA . LEU A 1 78 ? 10.097 -5.752 -13.607 1.00 87.50 78 LEU A CA 1
ATOM 583 C C . LEU A 1 78 ? 10.015 -5.145 -15.011 1.00 87.50 78 LEU A C 1
ATOM 585 O O . LEU A 1 78 ? 10.918 -4.430 -15.437 1.00 87.50 78 LEU A O 1
ATOM 589 N N . SER A 1 79 ? 8.947 -5.463 -15.733 1.00 89.06 79 SER A N 1
ATOM 590 C CA . SER A 1 79 ? 8.663 -4.963 -17.085 1.00 89.06 79 SER A CA 1
ATOM 591 C C . SER A 1 79 ? 7.777 -3.715 -17.082 1.00 89.06 79 SER A C 1
ATOM 593 O O . SER A 1 79 ? 7.364 -3.242 -18.141 1.00 89.06 79 SER A O 1
ATOM 595 N N . GLY A 1 80 ? 7.421 -3.227 -15.893 1.00 93.69 80 GLY A N 1
ATOM 596 C CA . GLY A 1 80 ? 6.562 -2.073 -15.716 1.00 93.69 80 GLY A CA 1
ATOM 597 C C . GLY A 1 80 ? 7.178 -0.774 -16.224 1.00 93.69 80 GLY A C 1
ATOM 598 O O . GLY A 1 80 ? 8.362 -0.687 -16.551 1.00 93.69 80 GLY A O 1
ATOM 599 N N . ARG A 1 81 ? 6.342 0.260 -16.280 1.00 96.31 81 ARG A N 1
ATOM 600 C CA . ARG A 1 81 ? 6.730 1.601 -16.725 1.00 96.31 81 ARG A CA 1
ATOM 601 C C . ARG A 1 81 ? 6.175 2.661 -15.790 1.00 96.31 81 ARG A C 1
ATOM 603 O O . ARG A 1 81 ? 5.109 2.476 -15.209 1.00 96.31 81 ARG A O 1
ATOM 610 N N . TRP A 1 82 ? 6.871 3.783 -15.695 1.00 96.44 82 TRP A N 1
ATOM 611 C CA . TRP A 1 82 ? 6.329 4.971 -15.048 1.00 96.44 82 TRP A CA 1
ATOM 612 C C . TRP A 1 82 ? 5.230 5.585 -15.917 1.00 96.44 82 TRP A C 1
ATOM 614 O O . TRP A 1 82 ? 5.364 5.644 -17.140 1.00 96.44 82 TRP A O 1
ATOM 624 N N . ILE A 1 83 ? 4.145 6.004 -15.278 1.00 96.25 83 ILE A N 1
ATOM 625 C CA . ILE A 1 83 ? 3.039 6.736 -15.893 1.00 96.25 83 ILE A CA 1
ATOM 626 C C . ILE A 1 83 ? 2.716 7.956 -15.039 1.00 96.25 83 ILE A C 1
ATOM 628 O O . ILE A 1 83 ? 2.826 7.893 -13.813 1.00 96.25 83 ILE A O 1
ATOM 632 N N . ASP A 1 84 ? 2.285 9.036 -15.678 1.00 95.50 84 ASP A N 1
ATOM 633 C CA . ASP A 1 84 ? 1.756 10.192 -14.963 1.00 95.50 84 ASP A CA 1
ATOM 634 C C . ASP A 1 84 ? 0.348 9.875 -14.451 1.00 95.50 84 ASP A C 1
ATOM 636 O O . ASP A 1 84 ? -0.450 9.204 -15.116 1.00 95.50 84 ASP A O 1
ATOM 640 N N . VAL A 1 85 ? 0.050 10.334 -13.240 1.00 90.62 85 VAL A N 1
ATOM 641 C CA . VAL A 1 85 ? -1.244 10.146 -12.587 1.00 90.62 85 VAL A CA 1
ATOM 642 C C . VAL A 1 85 ? -1.732 11.477 -12.034 1.00 90.62 85 VAL A C 1
ATOM 644 O O . VAL A 1 85 ? -0.978 12.233 -11.430 1.00 90.62 85 VAL A O 1
ATOM 647 N N . ASN A 1 86 ? -3.017 11.757 -12.237 1.00 86.19 86 ASN A N 1
ATOM 648 C CA . ASN A 1 86 ? -3.694 12.895 -11.629 1.00 86.19 86 ASN A CA 1
ATOM 649 C C . ASN A 1 86 ? -4.684 12.369 -10.588 1.00 86.19 86 ASN A C 1
ATOM 651 O O . ASN A 1 86 ? -5.873 12.214 -10.865 1.00 86.19 86 ASN A O 1
ATOM 655 N N . GLU A 1 87 ? -4.159 11.98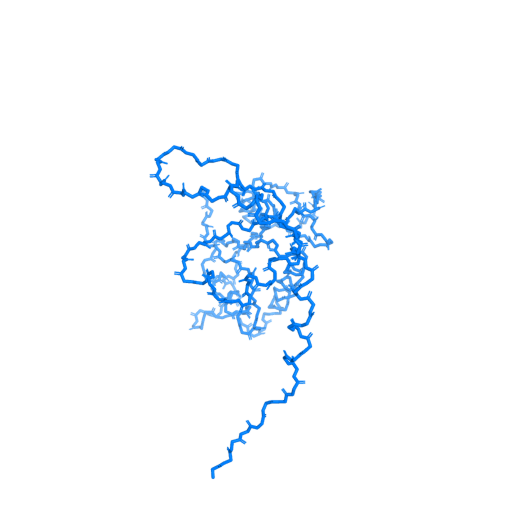8 -9.425 1.00 80.25 87 GLU A N 1
ATOM 656 C CA . GLU A 1 87 ? -4.936 11.429 -8.320 1.00 80.25 87 GLU A CA 1
ATOM 657 C C . GLU A 1 87 ? -5.089 12.465 -7.202 1.00 80.25 87 GLU A C 1
ATOM 659 O O . GLU A 1 87 ? -4.167 13.218 -6.884 1.00 80.25 87 GLU A O 1
ATOM 664 N N . SER A 1 88 ? -6.284 12.522 -6.611 1.00 80.88 88 SER A N 1
ATOM 665 C CA . SER A 1 88 ? -6.566 13.433 -5.505 1.00 80.88 88 SER A CA 1
ATOM 666 C C . SER A 1 88 ? -5.939 12.892 -4.222 1.00 80.88 88 SER A C 1
ATOM 668 O O . SER A 1 88 ? -6.367 11.863 -3.702 1.00 80.88 88 SER A O 1
ATOM 670 N N . MET A 1 89 ? -4.948 13.608 -3.694 1.00 80.06 89 MET A N 1
ATOM 671 C CA . MET A 1 89 ? -4.244 13.280 -2.454 1.00 80.06 89 MET A CA 1
ATOM 672 C C . MET A 1 89 ? -4.130 14.513 -1.562 1.00 80.06 89 MET A C 1
ATOM 674 O O . MET A 1 89 ? -4.016 15.631 -2.064 1.00 80.06 89 MET A O 1
ATOM 678 N N . SER A 1 90 ? -4.100 14.302 -0.242 1.00 85.81 90 SER A N 1
ATOM 679 C CA . SER A 1 90 ? -3.727 15.366 0.697 1.00 85.81 90 SER A CA 1
ATOM 680 C C . SER A 1 90 ? -2.260 15.771 0.505 1.00 85.81 90 SER A C 1
ATOM 682 O O . SER A 1 90 ? -1.435 14.935 0.120 1.00 85.81 90 SER A O 1
ATOM 684 N N . ASP A 1 91 ? -1.915 17.017 0.833 1.00 89.06 91 ASP A N 1
ATOM 685 C CA . ASP A 1 91 ? -0.531 17.506 0.747 1.00 89.06 91 ASP A CA 1
ATOM 686 C C . ASP A 1 91 ? 0.428 16.675 1.608 1.00 89.06 91 ASP A C 1
ATOM 688 O O . ASP A 1 91 ? 1.536 16.360 1.178 1.00 89.06 91 ASP A O 1
ATOM 692 N N . ALA A 1 92 ? -0.022 16.227 2.785 1.00 88.56 92 ALA A N 1
ATOM 693 C CA . ALA A 1 92 ? 0.757 15.350 3.656 1.00 88.56 92 ALA A CA 1
ATOM 694 C C . ALA A 1 92 ? 1.035 13.984 3.003 1.00 88.56 92 ALA A C 1
ATOM 696 O O . ALA A 1 92 ? 2.163 13.494 3.038 1.00 88.56 92 ALA A O 1
ATOM 697 N N . SER A 1 93 ? 0.028 13.374 2.367 1.00 88.38 93 SER A N 1
ATOM 698 C CA . SER A 1 93 ? 0.187 12.096 1.659 1.00 88.38 93 SER A CA 1
ATOM 699 C C . SER A 1 93 ? 1.134 12.227 0.467 1.00 88.38 93 SER A C 1
ATOM 701 O O . SER A 1 93 ? 1.985 11.368 0.253 1.00 88.38 93 SER A O 1
ATOM 703 N N . ARG A 1 94 ? 1.009 13.324 -0.283 1.00 90.56 94 ARG A N 1
ATOM 704 C CA . ARG A 1 94 ? 1.856 13.649 -1.433 1.00 90.56 94 ARG A CA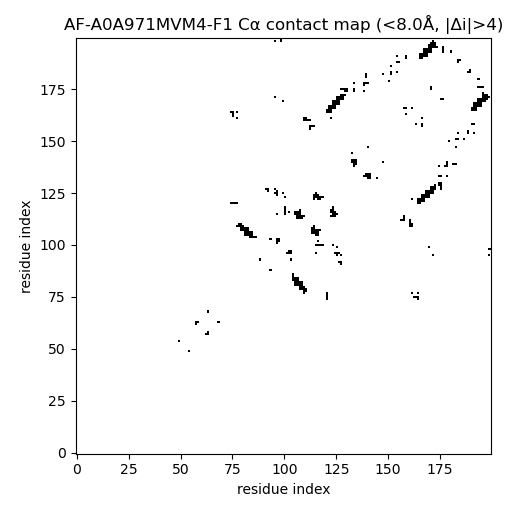 1
ATOM 705 C C . ARG A 1 94 ? 3.312 13.871 -1.015 1.00 90.56 94 ARG A C 1
ATOM 707 O O . ARG A 1 94 ? 4.216 13.298 -1.620 1.00 90.56 94 ARG A O 1
ATOM 714 N N . ALA A 1 95 ? 3.543 14.644 0.048 1.00 92.38 95 ALA A N 1
ATOM 715 C CA . ALA A 1 95 ? 4.874 14.857 0.613 1.00 92.38 95 ALA A CA 1
ATOM 716 C C . ALA A 1 95 ? 5.504 13.538 1.086 1.00 92.38 95 ALA A C 1
ATOM 718 O O . ALA A 1 95 ? 6.668 13.264 0.793 1.00 92.38 95 ALA A O 1
ATOM 719 N N . TYR A 1 96 ? 4.716 12.685 1.746 1.00 94.31 96 TYR A N 1
ATOM 720 C CA . TYR A 1 96 ? 5.179 11.379 2.198 1.00 94.31 96 TYR A CA 1
ATOM 721 C C . TYR A 1 96 ? 5.551 10.449 1.040 1.00 94.31 96 TYR A C 1
ATOM 723 O O . TYR A 1 96 ? 6.650 9.895 1.023 1.00 94.31 96 TYR A O 1
ATOM 731 N N . GLN A 1 97 ? 4.690 10.328 0.026 1.00 94.00 97 GLN A N 1
ATOM 732 C CA . GLN A 1 97 ? 4.997 9.548 -1.174 1.00 94.00 97 GLN A CA 1
ATOM 733 C C . GLN A 1 97 ? 6.292 10.030 -1.832 1.00 94.00 97 GLN A C 1
ATOM 735 O O . GLN A 1 97 ? 7.148 9.211 -2.173 1.00 94.00 97 GLN A O 1
ATOM 740 N N . LYS A 1 98 ? 6.469 11.348 -1.965 1.00 94.25 98 LYS A N 1
ATOM 741 C CA . LYS A 1 98 ? 7.679 11.944 -2.535 1.00 94.25 98 LYS A CA 1
ATOM 742 C C . LYS A 1 98 ? 8.929 11.605 -1.735 1.00 94.25 98 LYS A C 1
ATOM 744 O O . LYS A 1 98 ? 9.947 11.287 -2.340 1.00 94.25 98 LYS A O 1
ATOM 749 N N . GLN A 1 99 ? 8.864 11.625 -0.405 1.00 94.75 99 GLN A N 1
ATOM 750 C CA . GLN A 1 99 ? 9.988 11.214 0.436 1.00 94.75 99 GLN A CA 1
ATOM 751 C C . GLN A 1 99 ? 10.378 9.752 0.189 1.00 94.75 99 GLN A C 1
ATOM 753 O O . GLN A 1 99 ? 11.558 9.452 0.029 1.00 94.75 99 GLN A O 1
ATOM 758 N N . ILE A 1 100 ? 9.398 8.847 0.170 1.00 95.75 100 ILE A N 1
ATOM 759 C CA . ILE A 1 100 ? 9.653 7.405 0.065 1.00 95.75 100 ILE A CA 1
ATOM 760 C C . ILE A 1 100 ? 10.104 7.008 -1.347 1.00 95.75 100 ILE A C 1
ATOM 762 O O . ILE A 1 100 ? 10.977 6.158 -1.516 1.00 95.75 100 ILE A O 1
ATOM 766 N N . THR A 1 101 ? 9.506 7.608 -2.376 1.00 93.88 101 THR A N 1
ATOM 767 C CA . THR A 1 101 ? 9.683 7.179 -3.774 1.00 93.88 101 THR A CA 1
ATOM 768 C C . THR A 1 101 ? 10.621 8.081 -4.575 1.00 93.88 101 THR A C 1
ATOM 770 O O . THR A 1 101 ? 11.079 7.686 -5.646 1.00 93.88 101 THR A O 1
ATOM 773 N N . GLY A 1 102 ? 10.892 9.301 -4.100 1.00 93.44 102 GLY A N 1
ATOM 774 C CA . GLY A 1 102 ? 11.565 10.350 -4.870 1.00 93.44 102 GLY A CA 1
ATOM 775 C C . GLY A 1 102 ? 10.730 10.898 -6.035 1.00 93.44 102 GLY A C 1
ATOM 776 O O . GLY A 1 102 ? 11.256 11.635 -6.871 1.00 93.44 102 GLY A O 1
ATOM 777 N N . LYS A 1 103 ? 9.450 10.520 -6.129 1.00 88.69 103 LYS A N 1
ATOM 778 C CA . LYS A 1 103 ? 8.550 10.826 -7.242 1.00 88.69 103 LYS A CA 1
ATOM 779 C C . LYS A 1 103 ? 7.256 11.449 -6.736 1.00 88.69 103 LYS A C 1
ATOM 781 O O . LYS A 1 103 ? 6.770 11.140 -5.656 1.00 88.69 103 LYS A O 1
ATOM 786 N N . GLU A 1 104 ? 6.698 12.332 -7.548 1.00 86.81 104 GLU A N 1
ATOM 787 C CA . GLU A 1 104 ? 5.428 13.004 -7.291 1.00 86.81 104 GLU A CA 1
ATOM 788 C C . GLU A 1 104 ? 4.631 13.024 -8.598 1.00 86.81 104 GLU A C 1
ATOM 790 O O . GLU A 1 104 ? 5.218 13.215 -9.663 1.00 86.81 104 GLU A O 1
ATOM 795 N N . GLY A 1 105 ? 3.319 12.780 -8.535 1.00 88.94 105 GLY A N 1
ATOM 796 C CA . GLY A 1 105 ? 2.452 12.764 -9.723 1.00 88.94 105 GLY A CA 1
ATOM 797 C C . GLY A 1 105 ? 2.717 11.611 -10.699 1.00 88.94 105 GLY A C 1
ATOM 798 O O . GLY A 1 105 ? 2.224 11.637 -11.824 1.00 88.94 105 GLY A O 1
ATOM 799 N N . GLN A 1 106 ? 3.486 10.596 -10.291 1.00 93.81 106 GLN A N 1
ATOM 800 C CA . GLN A 1 106 ? 3.781 9.416 -11.102 1.00 93.81 106 GLN A CA 1
ATOM 801 C C . GLN A 1 106 ? 3.503 8.135 -10.319 1.00 93.81 106 GLN A C 1
ATOM 803 O O . GLN A 1 106 ? 3.680 8.091 -9.105 1.00 93.81 106 GLN A O 1
ATOM 808 N N . ALA A 1 107 ? 3.135 7.079 -11.039 1.00 96.19 107 ALA A N 1
ATOM 809 C CA . ALA A 1 107 ? 3.019 5.724 -10.514 1.00 96.19 107 ALA A CA 1
ATOM 810 C C . ALA A 1 107 ? 3.813 4.750 -11.391 1.00 96.19 107 ALA A C 1
ATOM 812 O O . ALA A 1 107 ? 3.934 4.936 -12.605 1.00 96.19 107 ALA A O 1
ATOM 813 N N . PHE A 1 108 ? 4.332 3.680 -10.796 1.00 97.38 108 PHE A N 1
ATOM 814 C CA . PHE A 1 108 ? 4.924 2.574 -11.537 1.00 97.38 108 PHE A CA 1
ATOM 815 C C . PHE A 1 108 ? 3.844 1.540 -11.871 1.00 97.38 108 PHE A C 1
ATOM 817 O O . PHE A 1 108 ? 3.276 0.897 -10.989 1.00 97.38 108 PHE A O 1
ATOM 824 N N . LEU A 1 109 ? 3.539 1.380 -13.158 1.00 97.44 109 LEU A N 1
ATOM 825 C CA . LEU A 1 109 ? 2.551 0.427 -13.651 1.00 97.44 109 LEU A CA 1
ATOM 826 C C . LEU A 1 109 ? 3.229 -0.908 -13.965 1.00 97.44 109 LEU A C 1
ATOM 828 O O . LEU A 1 109 ? 3.871 -1.050 -15.006 1.00 97.44 109 LEU A O 1
ATOM 832 N N . GLN A 1 110 ? 3.038 -1.899 -13.098 1.00 96.81 110 GLN A N 1
ATOM 833 C CA . GLN A 1 110 ? 3.531 -3.263 -13.278 1.00 96.81 110 GLN A CA 1
ATOM 834 C C . GLN A 1 110 ? 2.351 -4.193 -13.566 1.00 96.81 110 GLN A C 1
ATOM 836 O O . GLN A 1 110 ? 1.439 -4.303 -12.753 1.00 96.81 110 GLN A O 1
ATOM 841 N N . ASN A 1 111 ? 2.360 -4.879 -14.715 1.00 95.00 111 ASN A N 1
ATOM 842 C CA . ASN A 1 111 ? 1.314 -5.844 -15.098 1.00 95.00 111 ASN A CA 1
ATOM 843 C C . ASN A 1 111 ? -0.127 -5.307 -14.929 1.00 95.00 111 ASN A C 1
ATOM 845 O O . ASN A 1 111 ? -1.015 -6.017 -14.467 1.00 95.00 111 ASN A O 1
ATOM 849 N N . GLY A 1 112 ? -0.350 -4.033 -15.270 1.00 95.69 112 GLY A N 1
ATOM 850 C CA . GLY A 1 112 ? -1.663 -3.383 -15.163 1.00 95.69 112 GLY A CA 1
ATOM 851 C C . GLY A 1 112 ? -2.048 -2.904 -13.757 1.00 95.69 112 GLY A C 1
ATOM 852 O O . GLY A 1 112 ? -3.124 -2.337 -13.593 1.00 95.69 112 GLY A O 1
ATOM 853 N N . VAL A 1 113 ? -1.184 -3.076 -12.753 1.00 97.62 113 VAL A N 1
ATOM 854 C CA . VAL A 1 113 ? -1.406 -2.620 -11.374 1.00 97.62 113 VAL A CA 1
ATOM 855 C C . VAL A 1 113 ? -0.426 -1.504 -11.028 1.00 97.62 113 VAL A C 1
ATOM 857 O O . VAL A 1 113 ? 0.765 -1.586 -11.331 1.00 97.62 113 VAL A O 1
ATOM 860 N N . LYS A 1 114 ? -0.948 -0.439 -10.416 1.00 97.38 114 LYS A N 1
ATOM 861 C CA . LYS A 1 114 ? -0.158 0.707 -9.968 1.00 97.38 114 LYS A CA 1
ATOM 862 C C . LYS A 1 114 ? 0.529 0.425 -8.631 1.00 97.38 114 LYS A C 1
ATOM 864 O O . LYS A 1 114 ? -0.028 -0.241 -7.754 1.00 97.38 114 LYS A O 1
ATOM 869 N N . PHE A 1 115 ? 1.715 0.997 -8.512 1.00 97.88 115 PHE A N 1
ATOM 870 C CA . PHE A 1 115 ? 2.505 1.144 -7.301 1.00 97.88 115 PHE A CA 1
ATOM 871 C C . PHE A 1 115 ? 2.962 2.597 -7.220 1.00 97.88 115 PHE A C 1
ATOM 873 O O . PHE A 1 115 ? 3.248 3.203 -8.256 1.00 97.88 115 PHE A O 1
ATOM 880 N N . ASP A 1 116 ? 3.077 3.141 -6.015 1.00 97.25 116 ASP A N 1
ATOM 881 C CA . ASP A 1 116 ? 3.549 4.514 -5.816 1.00 97.25 116 ASP A CA 1
ATOM 882 C C . ASP A 1 116 ? 4.998 4.697 -6.274 1.00 97.25 116 ASP A C 1
ATOM 884 O O . ASP A 1 116 ? 5.393 5.791 -6.676 1.00 97.25 116 ASP A O 1
ATOM 888 N N . GLY A 1 117 ? 5.791 3.619 -6.272 1.00 96.88 117 GLY A N 1
ATOM 889 C CA . GLY A 1 117 ? 7.097 3.635 -6.908 1.00 96.88 117 GLY A CA 1
ATOM 890 C C . GLY A 1 117 ? 7.755 2.280 -7.137 1.00 96.88 117 GLY A C 1
ATOM 891 O O . GLY A 1 117 ? 7.201 1.215 -6.864 1.00 96.88 117 GLY A O 1
ATOM 892 N N . MET A 1 118 ? 8.980 2.337 -7.658 1.00 95.56 118 MET A N 1
ATOM 893 C CA . MET A 1 118 ? 9.863 1.191 -7.850 1.00 95.56 118 MET A CA 1
ATOM 894 C C . MET A 1 118 ? 11.304 1.614 -7.574 1.00 95.56 118 MET A C 1
ATOM 896 O O . MET A 1 118 ? 11.769 2.615 -8.119 1.00 95.56 118 MET A O 1
ATOM 900 N N . ASN A 1 119 ? 12.014 0.840 -6.754 1.00 93.19 119 ASN A N 1
ATOM 901 C CA . ASN A 1 119 ? 13.433 1.041 -6.478 1.00 93.19 119 ASN A CA 1
ATOM 902 C C . ASN A 1 119 ? 14.178 -0.295 -6.539 1.00 93.19 119 ASN A C 1
ATOM 904 O O . ASN A 1 119 ? 13.860 -1.219 -5.789 1.00 93.19 119 ASN A O 1
ATOM 908 N N . ASN A 1 120 ? 15.173 -0.404 -7.425 1.00 90.06 120 ASN A N 1
ATOM 909 C CA . ASN A 1 120 ? 16.047 -1.577 -7.557 1.00 90.06 120 ASN A CA 1
ATOM 910 C C . ASN A 1 120 ? 15.289 -2.921 -7.578 1.00 90.06 120 ASN A C 1
ATOM 912 O O . ASN A 1 120 ? 15.636 -3.866 -6.869 1.00 90.06 120 ASN A O 1
ATOM 916 N N . GLY A 1 121 ? 14.214 -2.999 -8.370 1.00 91.25 121 GLY A N 1
ATOM 917 C CA . GLY A 1 121 ? 13.405 -4.215 -8.502 1.00 91.25 121 GLY A CA 1
ATOM 918 C C . GLY A 1 121 ? 12.434 -4.476 -7.344 1.00 91.25 121 GLY A C 1
ATOM 919 O O . GLY A 1 121 ? 11.809 -5.532 -7.320 1.00 91.25 121 GLY A O 1
ATOM 920 N N . THR A 1 122 ? 12.300 -3.543 -6.399 1.00 96.06 122 THR A N 1
ATOM 921 C CA . THR A 1 122 ? 11.307 -3.574 -5.317 1.00 96.06 122 THR A CA 1
ATOM 922 C C . THR A 1 122 ? 10.173 -2.615 -5.630 1.00 96.06 122 THR A C 1
ATOM 924 O O . THR A 1 122 ? 10.418 -1.456 -5.961 1.00 96.06 122 THR A O 1
ATOM 927 N N . LEU A 1 123 ? 8.939 -3.097 -5.520 1.00 98.06 123 LEU A N 1
ATOM 928 C CA . LEU A 1 123 ? 7.727 -2.313 -5.733 1.00 98.06 123 LEU A CA 1
ATOM 929 C C . LEU A 1 123 ? 7.313 -1.634 -4.425 1.00 98.06 123 LEU A C 1
ATOM 931 O O . LEU A 1 123 ? 7.363 -2.258 -3.364 1.00 98.06 123 LEU A O 1
ATOM 935 N N . ILE A 1 124 ? 6.936 -0.361 -4.500 1.00 98.38 124 ILE A N 1
ATOM 936 C CA . ILE A 1 124 ? 6.764 0.514 -3.338 1.00 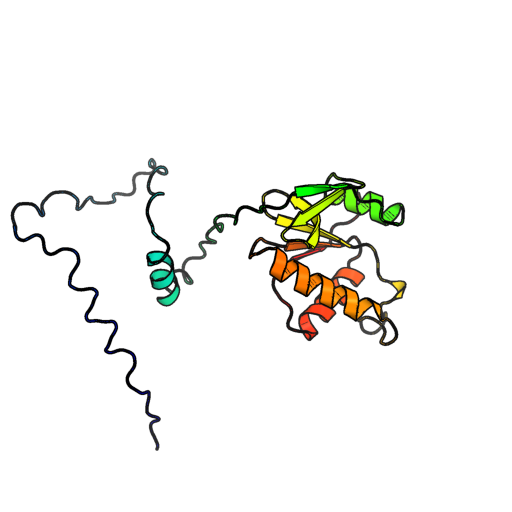98.38 124 ILE A CA 1
ATOM 937 C C . ILE A 1 124 ? 5.341 1.062 -3.297 1.00 98.38 124 ILE A C 1
ATOM 939 O O . ILE A 1 124 ? 4.820 1.524 -4.307 1.00 98.38 124 ILE A O 1
ATOM 943 N N . GLU A 1 125 ? 4.760 1.056 -2.104 1.00 98.06 125 GLU A N 1
ATOM 944 C CA . GLU A 1 125 ? 3.515 1.739 -1.753 1.00 98.06 125 GLU A CA 1
ATOM 945 C C . GLU A 1 125 ? 3.776 2.641 -0.538 1.00 98.06 125 GLU A C 1
ATOM 947 O O . GLU A 1 125 ? 4.472 2.226 0.390 1.00 98.06 125 GLU A O 1
ATOM 952 N N . ALA A 1 126 ? 3.213 3.845 -0.517 1.00 96.44 126 ALA A N 1
ATOM 953 C CA . ALA A 1 126 ? 3.286 4.800 0.578 1.00 96.44 126 ALA A CA 1
ATOM 954 C C . ALA A 1 126 ? 1.890 5.009 1.187 1.00 96.44 126 ALA A C 1
ATOM 956 O O . ALA A 1 126 ? 0.967 5.526 0.563 1.00 96.44 126 ALA A O 1
ATOM 957 N N . LYS A 1 127 ? 1.728 4.624 2.452 1.00 94.94 127 LYS A N 1
ATOM 958 C CA . LYS A 1 127 ? 0.478 4.733 3.206 1.00 94.94 127 LYS A CA 1
ATOM 959 C C . LYS A 1 127 ? 0.560 5.877 4.217 1.00 94.94 127 LYS A C 1
ATOM 961 O O . LYS A 1 127 ? 1.460 5.919 5.056 1.00 94.94 127 LYS A O 1
ATOM 966 N N . GLY A 1 128 ? -0.421 6.777 4.146 1.00 90.62 128 GLY A N 1
ATOM 967 C CA . GLY A 1 128 ? -0.672 7.787 5.174 1.00 90.62 128 GLY A CA 1
ATOM 968 C C . GLY A 1 128 ? -1.356 7.211 6.420 1.00 90.62 128 GLY A C 1
ATOM 969 O O . GLY A 1 128 ? -1.483 5.995 6.580 1.00 90.62 128 GLY A O 1
ATOM 970 N N . SER A 1 129 ? -1.832 8.100 7.294 1.00 92.19 129 SER A N 1
ATOM 971 C CA . SER A 1 129 ? -2.519 7.706 8.528 1.00 92.19 129 SER A CA 1
ATOM 972 C C . SER A 1 129 ? -3.963 7.253 8.286 1.00 92.19 129 SER A C 1
ATOM 974 O O . SER A 1 129 ? -4.722 7.893 7.560 1.00 92.19 129 SER A O 1
ATOM 976 N N . TYR A 1 130 ? -4.348 6.185 8.982 1.00 94.50 130 TYR A N 1
ATOM 977 C CA . TYR A 1 130 ? -5.703 5.654 9.101 1.00 94.50 130 TYR A CA 1
ATOM 978 C C . TYR A 1 130 ? -6.238 5.745 10.541 1.00 94.50 130 TYR A C 1
ATOM 980 O O . TYR A 1 130 ? -7.237 5.106 10.862 1.00 94.50 130 TYR A O 1
ATOM 988 N N . ASN A 1 131 ? -5.612 6.537 11.421 1.00 94.12 131 ASN A N 1
ATOM 989 C CA . ASN A 1 131 ? -5.944 6.578 12.855 1.00 94.12 131 ASN A CA 1
ATOM 990 C C . ASN A 1 131 ? -7.428 6.822 13.153 1.00 94.12 131 ASN A C 1
ATOM 992 O O . ASN A 1 131 ? -7.958 6.279 14.119 1.00 94.12 131 ASN A O 1
ATOM 996 N N . ASN A 1 132 ? -8.118 7.590 12.308 1.00 95.44 132 ASN A N 1
ATOM 997 C CA . ASN A 1 132 ? -9.547 7.876 12.469 1.00 95.44 132 ASN A CA 1
ATOM 998 C C . ASN A 1 132 ? -10.445 6.638 12.282 1.00 95.44 132 ASN A C 1
ATOM 1000 O O . ASN A 1 132 ? -11.597 6.647 12.707 1.00 95.44 132 ASN A O 1
ATOM 1004 N N . PHE A 1 133 ? -9.925 5.578 11.663 1.00 97.00 133 PHE A N 1
ATOM 1005 C CA . PHE A 1 133 ? -10.644 4.340 11.365 1.00 97.00 133 PHE A CA 1
ATOM 1006 C C . PHE A 1 133 ? -10.247 3.181 12.282 1.00 97.00 133 PHE A C 1
ATOM 1008 O O . PHE A 1 133 ? -10.781 2.084 12.132 1.00 97.00 133 PHE A O 1
ATOM 1015 N N . ILE A 1 134 ? -9.320 3.406 13.215 1.00 98.00 134 ILE A N 1
ATOM 1016 C CA . ILE A 1 134 ? -8.779 2.377 14.100 1.00 98.00 134 ILE A CA 1
ATOM 1017 C C . ILE A 1 134 ? -9.414 2.519 15.483 1.00 98.00 134 ILE A C 1
ATOM 1019 O O . ILE A 1 134 ? -9.409 3.591 16.095 1.00 98.00 134 ILE A O 1
ATOM 1023 N N . ASN A 1 135 ? -9.949 1.417 15.995 1.00 97.50 135 ASN A N 1
ATOM 1024 C CA . ASN A 1 135 ? -10.409 1.316 17.366 1.00 97.50 135 ASN A CA 1
ATOM 1025 C C . ASN A 1 135 ? -9.198 1.339 18.304 1.00 97.50 135 ASN A C 1
ATOM 1027 O O . ASN A 1 135 ? -8.376 0.426 18.306 1.00 97.50 135 ASN A O 1
ATOM 1031 N N . LYS A 1 136 ? -9.101 2.383 19.133 1.00 94.88 136 LYS A N 1
ATOM 1032 C CA . LYS A 1 136 ? -7.960 2.597 20.040 1.00 94.88 136 LYS A CA 1
ATOM 1033 C C . LYS A 1 136 ? -7.823 1.519 21.116 1.00 94.88 136 LYS A C 1
ATOM 1035 O O . LYS A 1 136 ? -6.732 1.348 21.647 1.00 94.88 136 LYS A O 1
ATOM 1040 N N . ASN A 1 137 ? -8.903 0.802 21.424 1.00 96.06 137 ASN A N 1
ATOM 1041 C CA . ASN A 1 137 ? -8.891 -0.255 22.431 1.00 96.06 137 ASN A CA 1
ATOM 1042 C C . ASN A 1 137 ? -8.372 -1.585 21.868 1.00 96.06 137 ASN A C 1
ATOM 1044 O O . ASN A 1 137 ? -7.753 -2.346 22.603 1.00 96.06 137 ASN A O 1
ATOM 1048 N N . THR A 1 138 ? -8.619 -1.873 20.584 1.00 96.81 138 THR A N 1
ATOM 1049 C CA . THR A 1 138 ? -8.233 -3.154 19.958 1.00 96.81 138 THR A CA 1
ATOM 1050 C C . THR A 1 138 ? -7.035 -3.036 19.016 1.00 96.81 138 THR A C 1
ATOM 1052 O O . THR A 1 138 ? -6.360 -4.027 18.760 1.00 96.81 138 THR A O 1
ATOM 1055 N N . GLY A 1 139 ? -6.750 -1.841 18.490 1.00 97.38 139 GLY A N 1
ATOM 1056 C CA . GLY A 1 139 ? -5.752 -1.630 17.438 1.00 97.38 139 GLY A CA 1
ATOM 1057 C C . GLY A 1 139 ? -6.200 -2.112 16.052 1.00 97.38 139 GLY A C 1
ATOM 1058 O O . GLY A 1 139 ? -5.393 -2.138 15.124 1.00 97.38 139 GLY A O 1
ATOM 1059 N N . GLU A 1 140 ? -7.471 -2.482 15.901 1.00 97.81 140 GLU A N 1
ATOM 1060 C CA . GLU A 1 140 ? -8.061 -2.964 14.652 1.00 97.81 140 GLU A CA 1
ATOM 1061 C C . GLU A 1 140 ? -8.942 -1.893 14.009 1.00 97.81 140 GLU A C 1
ATOM 1063 O O . GLU A 1 140 ? -9.390 -0.949 14.659 1.00 97.81 140 GLU A O 1
ATOM 1068 N N . PHE A 1 141 ? -9.218 -2.038 12.716 1.00 98.19 141 PHE A N 1
ATOM 1069 C CA . PHE A 1 141 ? -10.186 -1.182 12.039 1.00 98.19 141 PHE A CA 1
ATOM 1070 C C . PHE A 1 141 ? -11.596 -1.365 12.606 1.00 98.19 141 PHE A C 1
ATOM 1072 O O . PHE A 1 141 ? -12.012 -2.490 12.871 1.00 98.19 141 PHE A O 1
ATOM 1079 N N . TYR A 1 142 ? -12.361 -0.277 12.714 1.00 97.25 142 TYR A N 1
ATOM 1080 C CA . TYR A 1 142 ? -13.779 -0.372 13.053 1.00 97.25 142 TYR A CA 1
ATOM 1081 C C . TYR A 1 142 ? -14.558 -1.210 12.031 1.00 97.25 142 TYR A C 1
ATOM 1083 O O . TYR A 1 142 ? -14.259 -1.210 10.834 1.00 97.25 142 TYR A O 1
ATOM 1091 N N . ASP A 1 143 ? -15.619 -1.876 12.487 1.00 95.12 143 ASP A N 1
ATOM 1092 C CA . ASP A 1 143 ? -16.446 -2.720 11.621 1.00 95.12 143 ASP A CA 1
ATOM 1093 C C . ASP A 1 143 ? -17.099 -1.949 10.480 1.00 95.12 143 ASP A C 1
ATOM 1095 O O . ASP A 1 143 ? -17.117 -2.434 9.351 1.00 95.12 143 ASP A O 1
ATOM 1099 N N . TRP A 1 144 ? -17.536 -0.718 10.751 1.00 95.12 144 TRP A N 1
ATOM 1100 C CA . TRP A 1 144 ? -18.149 0.168 9.764 1.00 95.12 144 TRP A CA 1
ATOM 1101 C C . TRP A 1 144 ? -17.166 0.695 8.708 1.00 95.12 144 TRP A C 1
ATOM 1103 O O . TRP A 1 144 ? -17.600 1.260 7.704 1.00 95.12 144 TRP A O 1
ATOM 1113 N N . PHE A 1 145 ? -15.849 0.545 8.905 1.00 97.00 145 PHE A N 1
ATOM 1114 C CA . PHE A 1 145 ? -14.863 1.006 7.933 1.00 97.00 145 PHE A CA 1
ATOM 1115 C C . PHE A 1 145 ? -14.797 0.049 6.736 1.00 97.00 145 PHE A C 1
ATOM 1117 O O . PHE A 1 145 ? -14.072 -0.947 6.742 1.00 97.00 145 PHE A O 1
ATOM 1124 N N . SER A 1 146 ? -15.522 0.386 5.669 1.00 93.62 146 SER A N 1
ATOM 1125 C CA . SER A 1 146 ? -15.546 -0.377 4.413 1.00 93.62 146 SER A CA 1
ATOM 1126 C C . SER A 1 146 ? -14.219 -0.352 3.645 1.00 93.62 146 SER A C 1
ATOM 1128 O O . SER A 1 146 ? -13.985 -1.195 2.783 1.00 93.62 146 SER A O 1
ATOM 1130 N N . GLY A 1 147 ? -13.298 0.562 3.976 1.00 95.12 147 GLY A N 1
ATOM 1131 C CA . GLY A 1 147 ? -11.984 0.635 3.329 1.00 95.12 147 GLY A CA 1
ATOM 1132 C C . GLY A 1 147 ? -11.085 -0.585 3.577 1.00 95.12 147 GLY A C 1
ATOM 1133 O O . GLY A 1 147 ? -10.076 -0.734 2.885 1.00 95.12 147 GLY A O 1
ATOM 1134 N N . LYS A 1 148 ? -11.459 -1.482 4.505 1.00 97.06 148 LYS A N 1
ATOM 1135 C CA . LYS A 1 148 ? -10.810 -2.789 4.699 1.00 97.06 148 LYS A CA 1
ATOM 1136 C C . LYS A 1 148 ? -10.765 -3.603 3.402 1.00 97.06 148 LYS A C 1
ATOM 1138 O O . LYS A 1 148 ? -9.704 -4.118 3.052 1.00 97.06 148 LYS A O 1
ATOM 1143 N N . ASP A 1 149 ? -11.875 -3.663 2.671 1.00 97.00 149 ASP A N 1
ATOM 1144 C CA . ASP A 1 149 ? -11.989 -4.493 1.467 1.00 97.00 149 ASP A CA 1
ATOM 1145 C C . ASP A 1 149 ? -11.069 -3.976 0.355 1.00 97.00 149 ASP A C 1
ATOM 1147 O O . ASP A 1 149 ? -10.306 -4.737 -0.240 1.00 97.00 149 ASP A O 1
ATOM 1151 N N . SER A 1 150 ? -11.015 -2.654 0.170 1.00 96.38 150 SER A N 1
ATOM 1152 C CA . SER A 1 150 ? -10.105 -2.012 -0.784 1.00 96.38 150 SER A CA 1
ATOM 1153 C C . SER A 1 150 ? -8.627 -2.283 -0.479 1.00 96.38 150 SER A C 1
ATOM 1155 O O . SER A 1 150 ? -7.836 -2.491 -1.402 1.00 96.38 150 SER A O 1
ATOM 1157 N N . LEU A 1 151 ? -8.236 -2.305 0.802 1.00 98.25 151 LEU A N 1
ATOM 1158 C CA . LEU A 1 151 ? -6.865 -2.622 1.225 1.00 98.25 151 LEU A CA 1
ATOM 1159 C C . LEU A 1 151 ? -6.510 -4.086 0.932 1.00 98.25 151 LEU A C 1
ATOM 1161 O O . LEU A 1 151 ? -5.415 -4.377 0.443 1.00 98.25 151 LEU A O 1
ATOM 1165 N N . ILE A 1 152 ? -7.447 -4.999 1.196 1.00 98.44 152 ILE A N 1
ATOM 1166 C CA . ILE A 1 152 ? -7.313 -6.430 0.906 1.00 98.44 152 ILE A CA 1
ATOM 1167 C C . ILE A 1 152 ? -7.169 -6.660 -0.605 1.00 98.44 152 ILE A C 1
ATOM 1169 O O . ILE A 1 152 ? -6.248 -7.354 -1.051 1.00 98.44 152 ILE A O 1
ATOM 1173 N N . ASP A 1 153 ? -8.037 -6.047 -1.406 1.00 98.25 153 ASP A N 1
ATOM 1174 C CA . ASP A 1 153 ? -8.038 -6.201 -2.860 1.00 98.25 153 ASP A CA 1
ATOM 1175 C C . ASP A 1 153 ? -6.808 -5.574 -3.512 1.00 98.25 153 ASP A C 1
ATOM 1177 O O . ASP A 1 153 ? -6.259 -6.121 -4.475 1.00 98.25 153 ASP A O 1
ATOM 1181 N N . GLN A 1 154 ? -6.328 -4.446 -2.984 1.00 98.50 154 GLN A N 1
ATOM 1182 C CA . GLN A 1 154 ? -5.064 -3.861 -3.418 1.00 98.50 154 GLN A CA 1
ATOM 1183 C C . GLN A 1 154 ? -3.897 -4.818 -3.166 1.00 98.50 154 GLN A C 1
ATOM 1185 O O . GLN A 1 154 ? -3.137 -5.093 -4.097 1.00 98.50 154 GLN A O 1
ATOM 1190 N N . ALA A 1 155 ? -3.781 -5.367 -1.953 1.00 98.56 155 ALA A N 1
ATOM 1191 C CA . ALA A 1 155 ? -2.712 -6.297 -1.603 1.00 98.56 155 ALA A CA 1
ATOM 1192 C C . ALA A 1 155 ? -2.691 -7.515 -2.539 1.00 98.56 155 ALA A C 1
ATOM 1194 O O . ALA A 1 155 ? -1.649 -7.848 -3.105 1.00 98.56 155 ALA A O 1
ATOM 1195 N N . ARG A 1 156 ? -3.853 -8.141 -2.772 1.00 98.44 156 ARG A N 1
ATOM 1196 C CA . ARG A 1 156 ? -3.981 -9.302 -3.670 1.00 98.44 156 ARG A CA 1
ATOM 1197 C C . ARG A 1 156 ? -3.538 -8.977 -5.094 1.00 98.44 156 ARG A C 1
ATOM 1199 O O . ARG A 1 156 ? -2.719 -9.702 -5.660 1.00 98.44 156 ARG A O 1
ATOM 1206 N N . ARG A 1 157 ? -4.037 -7.875 -5.667 1.00 98.44 157 ARG A N 1
ATOM 1207 C CA . ARG A 1 157 ? -3.675 -7.458 -7.031 1.00 98.44 157 ARG A CA 1
ATOM 1208 C C . ARG A 1 157 ? -2.186 -7.157 -7.153 1.00 98.44 157 ARG A C 1
ATOM 1210 O O . ARG A 1 157 ? -1.564 -7.579 -8.123 1.00 98.44 157 ARG A O 1
ATOM 1217 N N . GLN A 1 158 ? -1.605 -6.475 -6.169 1.00 98.44 158 GLN A N 1
ATOM 1218 C CA . GLN A 1 158 ? -0.183 -6.138 -6.171 1.00 98.44 158 GLN A CA 1
ATOM 1219 C C . GLN A 1 158 ? 0.713 -7.379 -6.042 1.00 98.44 158 GLN A C 1
ATOM 1221 O O . GLN A 1 158 ? 1.703 -7.477 -6.764 1.00 98.44 158 GLN A O 1
ATOM 1226 N N . ILE A 1 159 ? 0.347 -8.359 -5.209 1.00 97.81 159 ILE A N 1
ATOM 1227 C CA . ILE A 1 159 ? 1.080 -9.633 -5.087 1.00 97.81 159 ILE A CA 1
ATOM 1228 C C . ILE A 1 159 ? 1.097 -10.399 -6.413 1.00 97.81 159 ILE A C 1
ATOM 1230 O O . ILE A 1 159 ? 2.144 -10.891 -6.830 1.00 97.81 159 ILE A O 1
ATOM 1234 N N . VAL A 1 160 ? -0.042 -10.483 -7.104 1.00 95.75 160 VAL A N 1
ATOM 1235 C CA . VAL A 1 160 ? -0.106 -11.133 -8.423 1.00 95.75 160 VAL A CA 1
ATOM 1236 C C . VAL A 1 160 ? 0.722 -10.350 -9.444 1.00 95.75 160 VAL A C 1
ATOM 1238 O O . VAL A 1 160 ? 1.538 -10.924 -10.168 1.00 95.75 160 VAL A O 1
ATOM 1241 N N . ALA A 1 161 ? 0.561 -9.026 -9.474 1.00 96.31 161 ALA A N 1
ATOM 1242 C CA . ALA A 1 161 ? 1.246 -8.162 -10.423 1.00 96.31 161 ALA A CA 1
ATOM 1243 C C . ALA A 1 161 ? 2.766 -8.132 -10.232 1.00 96.31 161 ALA A C 1
ATOM 1245 O O . ALA A 1 161 ? 3.485 -8.006 -11.224 1.00 96.31 161 ALA A O 1
ATOM 1246 N N . SER A 1 162 ? 3.275 -8.303 -9.007 1.00 95.38 162 SER A N 1
ATOM 1247 C CA . SER A 1 162 ? 4.718 -8.279 -8.741 1.00 95.38 162 SER A CA 1
ATOM 1248 C C . SER A 1 162 ? 5.475 -9.413 -9.421 1.00 95.38 162 SER A C 1
ATOM 1250 O O . SER A 1 162 ? 6.691 -9.326 -9.586 1.00 95.38 162 SER A O 1
ATOM 1252 N N . ASN A 1 163 ? 4.778 -10.487 -9.816 1.00 91.00 163 ASN A N 1
ATOM 1253 C CA . ASN A 1 163 ? 5.379 -11.678 -10.406 1.00 91.00 163 ASN A CA 1
ATOM 1254 C C . ASN A 1 163 ? 6.493 -12.275 -9.514 1.00 91.00 163 ASN A C 1
ATOM 1256 O O . ASN A 1 163 ? 7.416 -12.919 -10.013 1.00 91.00 163 ASN A O 1
ATOM 1260 N N . GLY A 1 164 ? 6.419 -12.070 -8.193 1.00 90.62 164 GLY A N 1
ATOM 1261 C CA . GLY A 1 164 ? 7.424 -12.515 -7.221 1.00 90.62 164 GLY A CA 1
ATOM 1262 C C . GLY A 1 164 ? 8.526 -11.497 -6.914 1.00 90.62 164 GLY A C 1
ATOM 1263 O O . GLY A 1 164 ? 9.437 -11.819 -6.154 1.00 90.62 164 GLY A O 1
ATOM 1264 N N . ALA A 1 165 ? 8.467 -10.285 -7.473 1.00 94.81 165 ALA A N 1
ATOM 1265 C CA . ALA A 1 165 ? 9.289 -9.177 -7.002 1.00 94.81 165 ALA A CA 1
ATOM 1266 C C . ALA A 1 165 ? 8.890 -8.776 -5.566 1.00 94.81 165 ALA A C 1
ATOM 1268 O O . ALA A 1 165 ? 7.709 -8.880 -5.211 1.00 94.81 165 ALA A O 1
ATOM 1269 N N . PRO A 1 166 ? 9.845 -8.320 -4.734 1.00 96.94 166 PRO A N 1
ATOM 1270 C CA . PRO A 1 166 ? 9.537 -7.849 -3.391 1.00 96.94 166 PRO A CA 1
ATOM 1271 C C . PRO A 1 166 ? 8.622 -6.620 -3.437 1.00 96.94 166 PRO A C 1
ATOM 1273 O O . PRO A 1 166 ? 8.775 -5.743 -4.291 1.00 96.94 166 PRO A O 1
ATOM 1276 N N . ILE A 1 167 ? 7.685 -6.567 -2.491 1.00 98.38 167 ILE A N 1
ATOM 1277 C CA . ILE A 1 167 ? 6.753 -5.455 -2.303 1.00 98.38 167 ILE A CA 1
ATOM 1278 C C . ILE A 1 167 ? 6.987 -4.877 -0.913 1.00 98.38 167 ILE A C 1
ATOM 1280 O O . ILE A 1 167 ? 6.934 -5.611 0.076 1.00 98.38 167 ILE A O 1
ATOM 1284 N N . ASN A 1 168 ? 7.196 -3.567 -0.843 1.00 98.62 168 ASN A N 1
ATOM 1285 C CA . ASN A 1 168 ? 7.329 -2.827 0.400 1.00 98.62 168 ASN A CA 1
ATOM 1286 C C . ASN A 1 168 ? 6.194 -1.808 0.513 1.00 98.62 168 ASN A C 1
ATOM 1288 O O . ASN A 1 168 ? 6.071 -0.909 -0.317 1.00 98.62 168 ASN A O 1
ATOM 1292 N N . TRP A 1 169 ? 5.388 -1.940 1.560 1.00 98.69 169 TRP A N 1
ATOM 1293 C CA . TRP A 1 169 ? 4.439 -0.918 1.978 1.00 98.69 169 TRP A CA 1
ATOM 1294 C C . TRP A 1 169 ? 5.079 -0.104 3.101 1.00 98.69 169 TRP A C 1
ATOM 1296 O O . TRP A 1 169 ? 5.377 -0.638 4.173 1.00 98.69 169 TRP A O 1
ATOM 1306 N N . TYR A 1 170 ? 5.317 1.173 2.826 1.00 98.38 170 TYR A N 1
ATOM 1307 C CA . TYR A 1 170 ? 5.831 2.159 3.765 1.00 98.38 170 TYR A CA 1
ATOM 1308 C C . TYR A 1 170 ? 4.673 2.875 4.446 1.00 98.38 170 TYR A C 1
ATOM 1310 O O . TYR A 1 170 ? 3.677 3.198 3.802 1.00 98.38 170 TYR A O 1
ATOM 1318 N N . PHE A 1 171 ? 4.805 3.132 5.740 1.00 97.75 171 PHE A N 1
ATOM 1319 C CA . PHE A 1 171 ? 3.770 3.750 6.555 1.00 97.75 171 PHE A CA 1
ATOM 1320 C C . PHE A 1 171 ? 4.327 4.942 7.312 1.00 97.75 171 PHE A C 1
ATOM 1322 O O . PHE A 1 171 ? 5.315 4.811 8.039 1.00 97.75 171 PHE A O 1
ATOM 1329 N N . SER A 1 172 ? 3.638 6.077 7.201 1.00 95.88 172 SER A N 1
ATOM 1330 C CA . SER A 1 172 ? 3.948 7.272 7.988 1.00 95.88 172 SER A CA 1
ATOM 1331 C C . SER A 1 172 ? 3.457 7.163 9.434 1.00 95.88 172 SER A C 1
ATOM 1333 O O . SER A 1 172 ? 3.771 8.012 10.260 1.00 95.88 172 SER A O 1
ATOM 1335 N N . ASP A 1 173 ? 2.629 6.158 9.732 1.00 95.19 173 ASP A N 1
ATOM 1336 C CA . ASP A 1 173 ? 1.945 5.980 11.007 1.00 95.19 173 ASP A CA 1
ATOM 1337 C C . ASP A 1 173 ? 1.978 4.508 11.450 1.00 95.19 173 ASP A C 1
ATOM 1339 O O . ASP A 1 173 ? 1.547 3.597 10.735 1.00 95.19 173 ASP A O 1
ATOM 1343 N N . GLN A 1 174 ? 2.500 4.277 12.654 1.00 96.19 174 GLN A N 1
ATOM 1344 C CA . GLN A 1 174 ? 2.744 2.939 13.189 1.00 96.19 174 GLN A CA 1
ATOM 1345 C C . GLN A 1 174 ? 1.444 2.179 13.502 1.00 96.19 174 GLN A C 1
ATOM 1347 O O . GLN A 1 174 ? 1.381 0.965 13.293 1.00 96.19 174 GLN A O 1
ATOM 1352 N N . ALA A 1 175 ? 0.405 2.863 13.995 1.00 96.69 175 ALA A N 1
ATOM 1353 C CA . ALA A 1 175 ? -0.877 2.231 14.309 1.00 96.69 175 ALA A CA 1
ATOM 1354 C C . ALA A 1 175 ? -1.573 1.745 13.031 1.00 96.69 175 ALA A C 1
ATOM 1356 O O . ALA A 1 175 ? -2.064 0.620 12.977 1.00 96.69 175 ALA A O 1
ATOM 1357 N N . SER A 1 176 ? -1.505 2.543 11.969 1.00 97.25 176 SER A N 1
ATOM 1358 C CA . SER A 1 176 ? -1.995 2.213 10.631 1.00 97.25 176 SER A CA 1
ATOM 1359 C C . SER A 1 176 ? -1.264 1.015 10.038 1.00 97.25 176 SER A C 1
ATOM 1361 O O . SER A 1 176 ? -1.908 0.104 9.518 1.00 97.25 176 SER A O 1
ATOM 1363 N N . MET A 1 177 ? 0.067 0.965 10.170 1.00 98.19 177 MET A N 1
ATOM 1364 C CA . MET A 1 177 ? 0.841 -0.209 9.760 1.00 98.19 177 MET A CA 1
ATOM 1365 C C . MET A 1 177 ? 0.369 -1.467 10.489 1.00 98.19 177 MET A C 1
ATOM 1367 O O . MET A 1 177 ? 0.142 -2.495 9.854 1.00 98.19 177 MET A O 1
ATOM 1371 N N . ASN A 1 178 ? 0.217 -1.389 11.812 1.00 98.31 178 ASN A N 1
ATOM 1372 C CA . ASN A 1 178 ? -0.186 -2.528 12.629 1.00 98.31 178 ASN A CA 1
ATOM 1373 C C . ASN A 1 178 ? -1.607 -2.997 12.282 1.00 98.31 178 ASN A C 1
ATOM 1375 O O . ASN A 1 178 ? -1.799 -4.188 12.056 1.00 98.31 178 ASN A O 1
ATOM 1379 N N . ALA A 1 179 ? -2.569 -2.080 12.154 1.00 98.44 179 ALA A N 1
ATOM 1380 C CA . ALA A 1 179 ? -3.949 -2.407 11.795 1.00 98.44 179 ALA A CA 1
ATOM 1381 C C . ALA A 1 179 ? -4.042 -3.076 10.414 1.00 98.44 179 ALA A C 1
ATOM 1383 O O . ALA A 1 179 ? -4.706 -4.101 10.259 1.00 98.44 179 ALA A O 1
ATOM 1384 N N . ILE A 1 180 ? -3.327 -2.550 9.411 1.00 98.62 180 ILE A N 1
ATOM 1385 C CA . ILE A 1 180 ? -3.307 -3.126 8.057 1.00 98.62 180 ILE A CA 1
ATOM 1386 C C . ILE A 1 180 ? -2.581 -4.473 8.051 1.00 98.62 180 ILE A C 1
ATOM 1388 O O . ILE A 1 180 ? -3.040 -5.417 7.409 1.00 98.62 180 ILE A O 1
ATOM 1392 N N . LYS A 1 181 ? -1.476 -4.600 8.790 1.00 98.50 181 LYS A N 1
ATOM 1393 C CA . LYS A 1 181 ? -0.761 -5.870 8.933 1.00 98.50 181 LYS A CA 1
ATOM 1394 C C . LYS A 1 181 ? -1.663 -6.946 9.538 1.00 98.50 181 LYS A C 1
ATOM 1396 O O . LYS A 1 181 ? -1.756 -8.025 8.958 1.00 98.50 181 LYS A O 1
ATOM 1401 N N . SER A 1 182 ? -2.361 -6.646 10.634 1.00 98.00 182 SER A N 1
ATOM 1402 C CA . SER A 1 182 ? -3.319 -7.565 11.260 1.00 98.00 182 SER A CA 1
ATOM 1403 C C . SER A 1 182 ? -4.470 -7.920 10.315 1.00 98.00 182 SER A C 1
ATOM 1405 O O . SER A 1 182 ? -4.807 -9.096 10.179 1.00 98.00 182 SER A O 1
ATOM 1407 N N . LEU A 1 183 ? -5.016 -6.933 9.593 1.00 98.31 183 LEU A N 1
ATOM 1408 C CA . LEU A 1 183 ? -6.062 -7.145 8.590 1.00 98.31 183 LEU A CA 1
ATOM 1409 C C . LEU A 1 183 ? -5.616 -8.125 7.497 1.00 98.31 183 LEU A C 1
ATOM 1411 O O . LEU A 1 183 ? -6.317 -9.087 7.205 1.00 98.31 183 LEU A O 1
ATOM 1415 N N . LEU A 1 184 ? -4.448 -7.915 6.887 1.00 98.38 184 LEU A N 1
ATOM 1416 C CA . LEU A 1 184 ? -3.974 -8.798 5.817 1.00 98.38 184 LEU A CA 1
ATOM 1417 C C . LEU A 1 184 ? -3.616 -10.193 6.350 1.00 98.38 184 LEU A C 1
ATOM 1419 O O . LEU A 1 184 ? -3.877 -11.195 5.681 1.00 98.38 184 LEU A O 1
ATOM 1423 N N . GLN A 1 185 ? -3.081 -10.280 7.570 1.00 97.75 185 GLN A N 1
ATOM 1424 C CA . GLN A 1 185 ? -2.777 -11.554 8.219 1.00 97.75 185 GLN A CA 1
ATOM 1425 C C . GLN A 1 185 ? -4.031 -12.380 8.524 1.00 97.75 185 GLN A C 1
ATOM 1427 O O . GLN A 1 185 ? -4.009 -13.588 8.282 1.00 97.75 185 GLN A O 1
ATOM 1432 N N . SER A 1 186 ? -5.126 -11.761 8.983 1.00 97.00 186 SER A N 1
ATOM 1433 C CA . SER A 1 186 ? -6.392 -12.470 9.237 1.00 97.00 186 SER A CA 1
ATOM 1434 C C . SER A 1 186 ? -7.014 -13.039 7.957 1.00 97.00 186 SER A C 1
ATOM 1436 O O . SER A 1 186 ? -7.695 -14.059 7.997 1.00 97.00 186 SER A O 1
ATOM 1438 N N . GLN A 1 187 ? -6.702 -12.438 6.805 1.00 97.44 187 GLN A N 1
ATOM 1439 C CA . GLN A 1 187 ? -7.080 -12.927 5.475 1.00 97.44 187 GLN A CA 1
ATOM 1440 C C . GLN A 1 187 ? -6.090 -13.944 4.881 1.00 97.44 187 GLN A C 1
ATOM 1442 O O . GLN A 1 187 ? -6.236 -14.349 3.726 1.00 97.44 187 GLN A O 1
ATOM 1447 N N . GLY A 1 188 ? -5.047 -14.331 5.623 1.00 97.06 188 GLY A N 1
ATOM 1448 C CA . GLY A 1 188 ? -4.003 -15.245 5.154 1.00 97.06 188 GLY A CA 1
ATOM 1449 C C . GLY A 1 188 ? -3.086 -14.663 4.071 1.00 97.06 188 GLY A C 1
ATOM 1450 O O . GLY A 1 188 ? -2.343 -15.411 3.432 1.00 97.06 188 GLY A O 1
ATOM 1451 N N . ILE A 1 189 ? -3.112 -13.345 3.854 1.00 97.00 189 ILE A N 1
ATOM 1452 C CA . ILE A 1 189 ? -2.330 -12.668 2.817 1.00 97.00 189 ILE A CA 1
ATOM 1453 C C . ILE A 1 189 ? -0.888 -12.479 3.304 1.00 97.00 189 ILE A C 1
ATOM 1455 O O . ILE A 1 189 ? -0.627 -11.959 4.388 1.00 97.00 189 ILE A O 1
ATOM 1459 N N . LYS A 1 190 ? 0.069 -12.912 2.479 1.00 94.94 190 LYS A N 1
ATOM 1460 C CA . LYS A 1 190 ? 1.520 -12.851 2.727 1.00 94.94 190 LYS A CA 1
ATOM 1461 C C . LYS A 1 190 ? 2.232 -12.290 1.493 1.00 94.94 190 LYS A C 1
ATOM 1463 O O . LYS A 1 190 ? 1.652 -12.259 0.415 1.00 94.94 190 LYS A O 1
ATOM 1468 N N . GLY A 1 191 ? 3.503 -11.907 1.633 1.00 91.25 191 GLY A N 1
ATOM 1469 C CA . GLY A 1 191 ? 4.337 -11.448 0.507 1.00 91.25 191 GLY A CA 1
ATOM 1470 C C . GLY A 1 191 ? 4.471 -9.928 0.369 1.00 91.25 191 GLY A C 1
ATOM 1471 O O . GLY A 1 191 ? 5.006 -9.460 -0.630 1.00 91.25 191 GLY A O 1
ATOM 1472 N N . ILE A 1 192 ? 4.020 -9.173 1.374 1.00 97.81 192 ILE A N 1
ATOM 1473 C CA . ILE A 1 192 ? 4.230 -7.727 1.497 1.00 97.81 192 ILE A CA 1
ATOM 1474 C C . ILE A 1 192 ? 5.070 -7.473 2.748 1.00 97.81 192 ILE A C 1
ATOM 1476 O O . ILE A 1 192 ? 4.763 -7.994 3.824 1.00 97.81 192 ILE A O 1
ATOM 1480 N N . ASN A 1 193 ? 6.124 -6.675 2.605 1.00 98.25 193 ASN A N 1
ATOM 1481 C CA . ASN A 1 193 ? 6.908 -6.172 3.723 1.00 98.25 193 ASN A CA 1
ATOM 1482 C C . ASN A 1 193 ? 6.283 -4.873 4.234 1.00 98.25 193 ASN A C 1
ATOM 1484 O O . ASN A 1 193 ? 5.961 -3.986 3.446 1.00 98.25 193 ASN A O 1
ATOM 1488 N N . PHE A 1 194 ? 6.154 -4.754 5.551 1.00 98.19 194 PHE A N 1
ATOM 1489 C CA . PHE A 1 194 ? 5.597 -3.579 6.214 1.00 98.19 194 PHE A CA 1
ATOM 1490 C C . PHE A 1 194 ? 6.736 -2.794 6.854 1.00 98.19 194 PHE A C 1
ATOM 1492 O O . PHE A 1 194 ? 7.470 -3.351 7.673 1.00 98.19 194 PHE A O 1
ATOM 1499 N N . ILE A 1 195 ? 6.896 -1.533 6.461 1.00 98.06 195 ILE A N 1
ATOM 1500 C CA . ILE A 1 195 ? 8.000 -0.678 6.895 1.00 98.06 195 ILE A CA 1
ATOM 1501 C C . ILE A 1 195 ? 7.422 0.599 7.490 1.00 98.06 195 ILE A C 1
ATOM 1503 O O . ILE A 1 195 ? 6.707 1.336 6.819 1.00 98.06 195 ILE A O 1
ATOM 1507 N N . TYR A 1 196 ? 7.746 0.875 8.747 1.00 97.00 196 TYR A N 1
ATOM 1508 C CA . TYR A 1 196 ? 7.438 2.159 9.361 1.00 97.00 196 TYR A CA 1
ATOM 1509 C C . TYR A 1 196 ? 8.591 3.130 9.112 1.00 97.00 196 TYR A C 1
ATOM 1511 O O . TYR A 1 196 ? 9.730 2.852 9.489 1.00 97.00 196 TYR A O 1
ATOM 1519 N N . GLU A 1 197 ? 8.295 4.260 8.473 1.00 94.50 197 GLU A N 1
ATOM 1520 C CA . GLU A 1 197 ? 9.254 5.339 8.247 1.00 94.50 197 GLU A CA 1
ATOM 1521 C C . GLU A 1 197 ? 8.531 6.680 8.374 1.00 94.50 197 GLU A C 1
ATOM 1523 O O . GLU A 1 197 ? 7.583 6.949 7.638 1.00 94.50 197 GLU A O 1
ATOM 1528 N N . LEU A 1 198 ? 8.978 7.512 9.315 1.0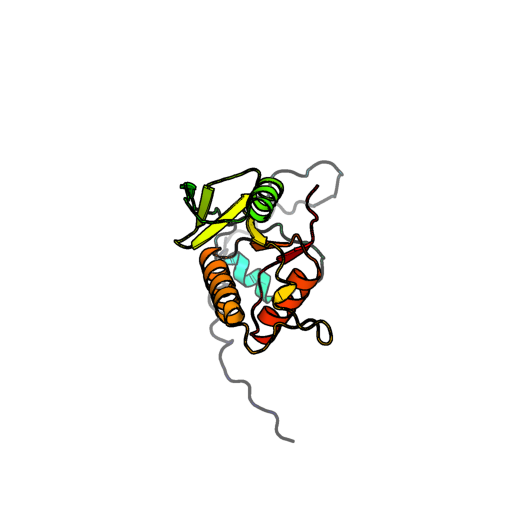0 89.75 198 LEU A N 1
ATOM 1529 C CA . LEU A 1 198 ? 8.406 8.833 9.562 1.00 89.75 198 LEU A CA 1
ATOM 1530 C C . LEU A 1 198 ? 8.733 9.812 8.432 1.00 89.75 198 LEU A C 1
ATOM 1532 O O . LEU A 1 198 ? 9.810 9.754 7.834 1.00 89.75 198 LEU A O 1
ATOM 1536 N N . LEU A 1 199 ? 7.810 10.744 8.189 1.00 84.00 199 LEU A N 1
ATOM 1537 C CA . LEU A 1 199 ? 8.096 11.930 7.386 1.00 84.00 199 LEU A CA 1
ATOM 1538 C C . LEU A 1 199 ? 9.237 12.722 8.059 1.00 84.00 199 LEU A C 1
ATOM 1540 O O . LEU A 1 199 ? 9.219 12.888 9.281 1.00 84.00 199 LEU A O 1
ATOM 1544 N N . LYS A 1 200 ? 10.233 13.137 7.277 1.00 82.00 200 LYS A N 1
ATOM 1545 C CA . LYS A 1 200 ? 11.442 13.851 7.711 1.00 82.00 200 LYS A CA 1
ATOM 1546 C C . LYS A 1 200 ? 11.317 15.348 7.481 1.00 82.00 200 LYS A C 1
ATOM 1548 O O . LYS A 1 200 ? 10.655 15.737 6.493 1.00 82.00 200 LYS A O 1
#

Solvent-accessible surface area (backbone atoms only — not comparable to full-atom values): 12902 Å² total; per-residue (Å²): 138,86,82,81,86,81,80,95,81,70,78,76,75,66,75,73,73,78,78,76,84,83,79,92,60,91,82,68,80,81,74,82,85,76,78,84,74,89,63,101,75,76,95,77,89,91,82,82,88,78,59,86,68,60,61,60,59,56,66,74,67,57,72,62,73,81,50,93,66,79,72,78,65,80,69,57,81,74,84,46,47,80,42,81,49,93,72,96,67,56,71,66,48,46,52,43,34,25,68,78,52,76,45,73,60,43,29,28,35,27,79,90,36,80,27,56,20,71,57,98,59,29,38,28,40,68,41,59,75,46,66,94,47,40,37,87,89,78,51,36,65,39,88,86,49,67,65,58,57,59,54,51,52,48,52,54,50,48,56,63,36,43,73,78,32,53,34,40,40,35,18,57,27,66,66,35,46,50,25,50,49,53,55,35,49,76,71,71,56,79,76,68,44,82,42,78,52,70,80,129

pLDDT: mean 72.05, std 29.28, range [26.06, 98.69]